Protein AF-A0A8X7MMC5-F1 (afdb_monomer_lite)

pLDDT: mean 76.29, std 19.23, range [29.34, 96.56]

Organism: NCBI:txid13291

Secondary structure (DSSP, 8-state):
----------------------------HHHHHHHHHHHHHHTT-PPP----GGGS--B-SGGGHHHHHHHHHHHHTTGGGGHHHHHHTT-GGGSHHHHHHHT--TT-PPPPHHHHHHHHHHHHHHHHHHHHTTB-HHHHHHHSPPPS-TTS---HHHHHHHHIIIII---HHHHHHHHHHHHT---TT--HHHHHHHHHHHHHHHHHHTTTS--GGGS--

Sequence (221 aa):
MADSSFNPVPSDGSSAGKTPQVQIRGVSAYESALRMFTIAHRTRKQQEIRVSKAHVTLLEGKNNWEVWRMRLATILQPVAGGRLWHLMLNHPSTTVEAYRHILAPEDDKPVDFEEANAIRGFDLADVANAINQTLTDRIAEDVNPPSEDFLIPADGQVIWNKLVDKFASQDIASLQEAEAELSSFKLGNRTAVEVGRDLQGIFSRIFNAGGGAVQEHRKIG

Structure (mmCIF, N/CA/C/O backbone):
data_AF-A0A8X7MMC5-F1
#
_entry.id   AF-A0A8X7MMC5-F1
#
loop_
_atom_site.group_PDB
_atom_site.id
_atom_site.type_symbol
_atom_site.label_atom_id
_atom_site.label_alt_id
_atom_site.label_comp_id
_atom_site.label_asym_id
_atom_site.label_entity_id
_atom_site.label_seq_id
_atom_site.pdbx_PDB_ins_code
_atom_site.Cartn_x
_atom_site.Cartn_y
_atom_site.Cartn_z
_atom_site.occupancy
_atom_site.B_iso_or_equiv
_atom_site.auth_seq_id
_atom_site.auth_comp_id
_atom_site.auth_asym_id
_atom_site.auth_atom_id
_atom_site.pdbx_PDB_model_num
ATOM 1 N N . MET A 1 1 ? 3.114 -94.428 -7.438 1.00 40.34 1 MET A N 1
ATOM 2 C CA . MET A 1 1 ? 3.837 -93.290 -6.841 1.00 40.34 1 MET A CA 1
ATOM 3 C C . MET A 1 1 ? 3.125 -92.036 -7.299 1.00 40.34 1 MET A C 1
ATOM 5 O O . MET A 1 1 ? 3.296 -91.620 -8.435 1.00 40.34 1 MET A O 1
ATOM 9 N N . ALA A 1 2 ? 2.205 -91.570 -6.464 1.00 36.00 2 ALA A N 1
ATOM 10 C CA . ALA A 1 2 ? 1.525 -90.296 -6.602 1.00 36.00 2 ALA A CA 1
ATOM 11 C C . ALA A 1 2 ? 2.213 -89.343 -5.629 1.00 36.00 2 ALA A C 1
ATOM 13 O O . ALA A 1 2 ? 2.522 -89.776 -4.520 1.00 36.00 2 ALA A O 1
ATOM 14 N N . ASP A 1 3 ? 2.419 -88.090 -6.018 1.00 31.33 3 ASP A N 1
ATOM 15 C CA . ASP A 1 3 ? 2.354 -87.033 -5.023 1.00 31.33 3 ASP A CA 1
ATOM 16 C C . ASP A 1 3 ? 1.771 -85.755 -5.614 1.00 31.33 3 ASP A C 1
ATOM 18 O O . ASP A 1 3 ? 2.108 -85.299 -6.707 1.00 31.33 3 ASP A O 1
ATOM 22 N N . SER A 1 4 ? 0.795 -85.278 -4.868 1.00 36.84 4 SER A N 1
ATOM 23 C CA . SER A 1 4 ? -0.106 -84.163 -5.077 1.00 36.84 4 SER A CA 1
ATOM 24 C C . SER A 1 4 ? 0.482 -82.880 -4.501 1.00 36.84 4 SER A C 1
ATOM 26 O O . SER A 1 4 ? 0.895 -82.856 -3.347 1.00 36.84 4 SER A O 1
ATOM 28 N N . SER A 1 5 ? 0.411 -81.784 -5.247 1.00 37.31 5 SER A N 1
ATOM 29 C CA . SER A 1 5 ? 0.632 -80.425 -4.733 1.00 37.31 5 SER A CA 1
ATOM 30 C C . SER A 1 5 ? -0.290 -79.481 -5.513 1.00 37.31 5 SER A C 1
ATOM 32 O O . SER A 1 5 ? 0.005 -79.057 -6.622 1.00 37.31 5 SER A O 1
ATOM 34 N N . PHE A 1 6 ? -1.576 -79.400 -5.163 1.00 34.44 6 PHE A N 1
ATOM 35 C CA . PHE A 1 6 ? -2.149 -78.547 -4.111 1.00 34.44 6 PHE A CA 1
ATOM 36 C C . PHE A 1 6 ? -1.642 -77.097 -4.186 1.00 34.44 6 PHE A C 1
ATOM 38 O O . PHE A 1 6 ? -0.614 -76.752 -3.613 1.00 34.44 6 PHE A O 1
ATOM 45 N N . ASN A 1 7 ? -2.401 -76.246 -4.884 1.00 42.88 7 ASN A N 1
ATOM 46 C CA . ASN A 1 7 ? -2.343 -74.798 -4.688 1.00 42.88 7 ASN A CA 1
ATOM 47 C C . ASN A 1 7 ? -2.934 -74.454 -3.314 1.00 42.88 7 ASN A C 1
ATOM 49 O O . ASN A 1 7 ? -4.016 -74.943 -2.979 1.00 42.88 7 ASN A O 1
ATOM 53 N N . PRO A 1 8 ? -2.300 -73.531 -2.578 1.00 40.56 8 PRO A N 1
ATOM 54 C CA . PRO A 1 8 ? -3.075 -72.413 -2.057 1.00 40.56 8 PRO A CA 1
ATOM 55 C C . PRO A 1 8 ? -2.370 -71.055 -2.200 1.00 40.56 8 PRO A C 1
ATOM 57 O O . PRO A 1 8 ? -1.150 -70.921 -2.139 1.00 40.56 8 PRO A O 1
ATOM 60 N N . VAL A 1 9 ? -3.216 -70.042 -2.365 1.00 40.28 9 VAL A N 1
ATOM 61 C CA . VAL A 1 9 ? -2.946 -68.601 -2.278 1.00 40.28 9 VAL A CA 1
ATOM 62 C C . VAL A 1 9 ? -2.312 -68.232 -0.928 1.00 40.28 9 VAL A C 1
ATOM 64 O O . VAL A 1 9 ? -2.692 -68.792 0.100 1.00 40.28 9 VAL A O 1
ATOM 67 N N . PRO A 1 10 ? -1.446 -67.209 -0.908 1.00 39.53 10 PRO A N 1
ATOM 68 C CA . PRO A 1 10 ? -1.553 -66.172 0.121 1.00 39.53 10 PRO A CA 1
ATOM 69 C C . PRO A 1 10 ? -1.444 -64.777 -0.524 1.00 39.53 10 PRO A C 1
ATOM 71 O O . PRO A 1 10 ? -0.724 -64.591 -1.498 1.00 39.53 10 PRO A O 1
ATOM 74 N N . SER A 1 11 ? -2.066 -63.704 -0.064 1.00 32.78 11 SER A N 1
ATOM 75 C CA . SER A 1 11 ? -3.058 -63.428 0.970 1.00 32.78 11 SER A CA 1
ATOM 76 C C . SER A 1 11 ? -3.377 -61.944 0.771 1.00 32.78 11 SER A C 1
ATOM 78 O O . SER A 1 11 ? -2.448 -61.158 0.563 1.00 32.78 11 SER A O 1
ATOM 80 N N . ASP A 1 12 ? -4.651 -61.560 0.828 1.00 37.78 12 ASP A N 1
ATOM 81 C CA . ASP A 1 12 ? -5.065 -60.158 0.836 1.00 37.78 12 ASP A CA 1
ATOM 82 C C . ASP A 1 12 ? -4.255 -59.341 1.849 1.00 37.78 12 ASP A C 1
ATOM 84 O O . ASP A 1 12 ? -4.108 -59.711 3.014 1.00 37.78 12 ASP A O 1
ATOM 88 N N . GLY A 1 13 ? -3.743 -58.208 1.380 1.00 30.59 13 GLY A N 1
ATOM 89 C CA . GLY A 1 13 ? -2.892 -57.311 2.144 1.00 30.59 13 GLY A CA 1
ATOM 90 C C . GLY A 1 13 ? -3.093 -55.869 1.714 1.00 30.59 13 GLY A C 1
ATOM 91 O O . GLY A 1 13 ? -2.155 -55.235 1.258 1.00 30.59 13 GLY A O 1
ATOM 92 N N . SER A 1 14 ? -4.335 -55.402 1.852 1.00 33.28 14 SER A N 1
ATOM 93 C CA . SER A 1 14 ? -4.744 -54.021 2.122 1.00 33.28 14 SER A CA 1
ATOM 94 C C . SER A 1 14 ? -4.133 -52.908 1.260 1.00 33.28 14 SER A C 1
ATOM 96 O O . SER A 1 14 ? -2.957 -52.560 1.347 1.00 33.28 14 SER A O 1
ATOM 98 N N . SER A 1 15 ? -5.012 -52.250 0.505 1.00 39.75 15 SER A N 1
ATOM 99 C CA . SER A 1 15 ? -4.830 -50.914 -0.053 1.00 39.75 15 SER A CA 1
ATOM 100 C C . SER A 1 15 ? -4.401 -49.915 1.032 1.00 39.75 15 SER A C 1
ATOM 102 O O . SER A 1 15 ? -5.227 -49.217 1.623 1.00 39.75 15 SER A O 1
ATOM 104 N N . ALA A 1 16 ? -3.098 -49.820 1.286 1.00 32.94 16 ALA A N 1
ATOM 105 C CA . ALA A 1 16 ? -2.518 -48.707 2.011 1.00 32.94 16 ALA A CA 1
ATOM 106 C C . ALA A 1 16 ? -2.575 -47.505 1.071 1.00 32.94 16 ALA A C 1
ATOM 108 O O . ALA A 1 16 ? -1.769 -47.357 0.148 1.00 32.94 16 ALA A O 1
ATOM 109 N N . GLY A 1 17 ? -3.623 -46.705 1.269 1.00 32.47 17 GLY A N 1
ATOM 110 C CA . GLY A 1 17 ? -3.835 -45.448 0.586 1.00 32.47 17 GLY A CA 1
ATOM 111 C C . GLY A 1 17 ? -2.530 -44.671 0.512 1.00 32.47 17 GLY A C 1
ATOM 112 O O . GLY A 1 17 ? -1.866 -44.441 1.522 1.00 32.47 17 GLY A O 1
ATOM 113 N N . LYS A 1 18 ? -2.184 -44.250 -0.706 1.00 32.81 18 LYS A N 1
ATOM 114 C CA . LYS A 1 18 ? -1.331 -43.088 -0.907 1.00 32.81 18 LYS A CA 1
ATOM 115 C C . LYS A 1 18 ? -2.048 -41.929 -0.226 1.00 32.81 18 LYS A C 1
ATOM 117 O O . LYS A 1 18 ? -2.860 -41.252 -0.849 1.00 32.81 18 LYS A O 1
ATOM 122 N N . THR A 1 19 ? -1.793 -41.729 1.061 1.00 34.25 19 THR A N 1
ATOM 123 C CA . THR A 1 19 ? -1.979 -40.424 1.670 1.00 34.25 19 THR A CA 1
ATOM 124 C C . THR A 1 19 ? -1.199 -39.476 0.772 1.00 34.25 19 THR A C 1
ATOM 126 O O . THR A 1 19 ? 0.004 -39.690 0.576 1.00 34.25 19 THR A O 1
ATOM 129 N N . PRO A 1 20 ? -1.844 -38.480 0.140 1.00 36.28 20 PRO A N 1
ATOM 130 C CA . PRO A 1 20 ? -1.074 -37.412 -0.453 1.00 36.28 20 PRO A CA 1
ATOM 131 C C . PRO A 1 20 ? -0.240 -36.869 0.700 1.00 36.28 20 PRO A C 1
ATOM 133 O O . PRO A 1 20 ? -0.788 -36.389 1.694 1.00 36.28 20 PRO A O 1
ATOM 136 N N . GLN A 1 21 ? 1.082 -37.027 0.618 1.00 33.31 21 GLN A N 1
ATOM 137 C CA . GLN A 1 21 ? 1.967 -36.191 1.399 1.00 33.31 21 GLN A CA 1
ATOM 138 C C . GLN A 1 21 ? 1.571 -34.775 1.010 1.00 33.31 21 GLN A C 1
ATOM 140 O O . GLN A 1 21 ? 1.911 -34.296 -0.073 1.00 33.31 21 GLN A O 1
ATOM 145 N N . VAL A 1 22 ? 0.775 -34.137 1.865 1.00 39.53 22 VAL A N 1
ATOM 146 C CA . VAL A 1 22 ? 0.578 -32.702 1.837 1.00 39.53 22 VAL A CA 1
ATOM 147 C C . VAL A 1 22 ? 1.940 -32.158 2.216 1.00 39.53 22 VAL A C 1
ATOM 149 O O . VAL A 1 22 ? 2.269 -31.959 3.382 1.00 39.53 22 VAL A O 1
ATOM 152 N N . GLN A 1 23 ? 2.791 -32.031 1.206 1.00 29.34 23 GLN A N 1
ATOM 153 C CA . GLN A 1 23 ? 3.999 -31.255 1.289 1.00 29.34 23 GLN A CA 1
ATOM 154 C C . GLN A 1 23 ? 3.482 -29.835 1.503 1.00 29.34 23 GLN A C 1
ATOM 156 O O . GLN A 1 23 ? 3.066 -29.169 0.554 1.00 29.34 23 GLN A O 1
ATOM 161 N N . ILE A 1 24 ? 3.412 -29.401 2.763 1.00 39.53 24 ILE A N 1
ATOM 162 C CA . ILE A 1 24 ? 3.245 -27.991 3.096 1.00 39.53 24 ILE A CA 1
ATOM 163 C C . ILE A 1 24 ? 4.534 -27.342 2.597 1.00 39.53 24 ILE A C 1
ATOM 165 O O . ILE A 1 24 ? 5.522 -27.224 3.318 1.00 39.53 24 ILE A O 1
ATOM 169 N N . ARG A 1 25 ? 4.571 -27.031 1.298 1.00 35.19 25 ARG A N 1
ATOM 170 C CA . ARG A 1 25 ? 5.602 -26.198 0.704 1.00 35.19 25 ARG A CA 1
ATOM 171 C C . ARG A 1 25 ? 5.386 -24.830 1.321 1.00 35.19 25 ARG A C 1
ATOM 173 O O . ARG A 1 25 ? 4.554 -24.063 0.848 1.00 35.19 25 ARG A O 1
ATOM 180 N N . GLY A 1 26 ? 6.097 -24.569 2.412 1.00 38.69 26 GLY A N 1
ATOM 181 C CA . GLY A 1 26 ? 6.274 -23.238 2.966 1.00 38.69 26 GLY A CA 1
ATOM 182 C C . GLY A 1 26 ? 7.078 -22.406 1.979 1.00 38.69 26 GLY A C 1
ATOM 183 O O . GLY A 1 26 ? 8.249 -22.134 2.208 1.00 38.69 26 GLY A O 1
ATOM 184 N N . VAL A 1 27 ? 6.469 -22.059 0.846 1.00 45.50 27 VAL A N 1
ATOM 185 C CA . VAL A 1 27 ? 6.950 -20.960 0.018 1.00 45.50 27 VAL A CA 1
ATOM 186 C C . VAL A 1 27 ? 6.877 -19.749 0.935 1.00 45.50 27 VAL A C 1
ATOM 188 O O . VAL A 1 27 ? 5.806 -19.461 1.478 1.00 45.50 27 VAL A O 1
ATOM 191 N N . SER A 1 28 ? 8.011 -19.096 1.190 1.00 62.00 28 SER A N 1
ATOM 192 C CA . SER A 1 28 ? 8.031 -17.929 2.071 1.00 62.00 28 SER A CA 1
ATOM 193 C C . SER A 1 28 ? 6.972 -16.920 1.597 1.00 62.00 28 SER A C 1
ATOM 195 O O . SER A 1 28 ? 6.686 -16.823 0.398 1.00 62.00 28 SER A O 1
ATOM 197 N N . ALA A 1 29 ? 6.348 -16.178 2.520 1.00 72.19 29 ALA A N 1
ATOM 198 C CA . ALA A 1 29 ? 5.364 -15.149 2.153 1.00 72.19 29 ALA A CA 1
ATOM 199 C C . ALA A 1 29 ? 5.936 -14.186 1.088 1.00 72.19 29 ALA A C 1
ATOM 201 O O . ALA A 1 29 ? 5.233 -13.768 0.170 1.00 72.19 29 ALA A O 1
ATOM 202 N N . TYR A 1 30 ? 7.249 -13.948 1.158 1.00 77.75 30 TYR A N 1
ATOM 203 C CA . TYR A 1 30 ? 8.051 -13.249 0.162 1.00 77.75 30 TYR A CA 1
ATOM 204 C C . TYR A 1 30 ? 8.038 -13.907 -1.229 1.00 77.75 30 TYR A C 1
ATOM 206 O O . TYR A 1 30 ? 7.641 -13.262 -2.198 1.00 77.75 30 TYR A O 1
ATOM 214 N N . GLU A 1 31 ? 8.432 -15.178 -1.349 1.00 81.12 31 GLU A N 1
ATOM 215 C CA . GLU A 1 31 ? 8.472 -15.890 -2.637 1.00 81.12 31 GLU A CA 1
ATOM 216 C C . GLU A 1 31 ? 7.083 -16.031 -3.270 1.00 81.12 31 GLU A C 1
ATOM 218 O O . GLU A 1 31 ? 6.933 -15.931 -4.490 1.00 81.12 31 GLU A O 1
ATOM 223 N N . SER A 1 32 ? 6.057 -16.232 -2.440 1.00 84.25 32 SER A N 1
ATOM 224 C CA . SER A 1 32 ? 4.667 -16.306 -2.892 1.00 84.25 32 SER A CA 1
ATOM 225 C C . SER A 1 32 ? 4.217 -14.969 -3.483 1.00 84.25 32 SER A C 1
ATOM 227 O O . SER A 1 32 ? 3.679 -14.941 -4.591 1.00 84.25 32 SER A O 1
ATOM 229 N N . ALA A 1 33 ? 4.488 -13.861 -2.785 1.00 86.38 33 ALA A N 1
ATOM 230 C CA . ALA A 1 33 ? 4.170 -12.515 -3.253 1.00 86.38 33 ALA A CA 1
ATOM 231 C C . 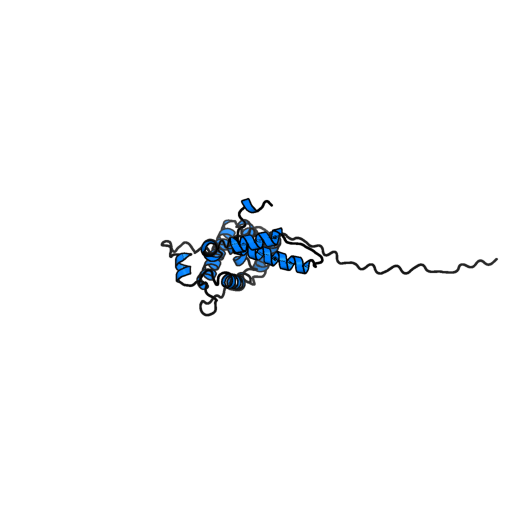ALA A 1 33 ? 4.917 -12.166 -4.550 1.00 86.38 33 ALA A C 1
ATOM 233 O O . ALA A 1 33 ? 4.287 -11.779 -5.533 1.00 86.38 33 ALA A O 1
ATOM 234 N N . LEU A 1 34 ? 6.234 -12.398 -4.603 1.00 89.31 34 LEU A N 1
ATOM 235 C CA . LEU A 1 34 ? 7.038 -12.182 -5.811 1.00 89.31 34 LEU A CA 1
ATOM 236 C C . LEU A 1 34 ? 6.489 -12.941 -7.021 1.00 89.31 34 LEU A C 1
ATOM 238 O O . LEU A 1 34 ? 6.356 -12.374 -8.109 1.00 89.31 34 LEU A O 1
ATOM 242 N N . ARG A 1 35 ? 6.146 -14.221 -6.840 1.00 88.50 35 ARG A N 1
ATOM 243 C CA . ARG A 1 35 ? 5.593 -15.044 -7.917 1.00 88.50 35 ARG A CA 1
ATOM 244 C C . ARG A 1 35 ? 4.261 -14.487 -8.414 1.00 88.50 35 ARG A C 1
ATOM 246 O O . ARG A 1 35 ? 4.063 -14.410 -9.624 1.00 88.50 35 ARG A O 1
ATOM 253 N N . MET A 1 36 ? 3.368 -14.080 -7.509 1.00 89.31 36 MET A N 1
ATOM 254 C CA . MET A 1 36 ? 2.088 -13.467 -7.882 1.00 89.31 36 MET A CA 1
ATOM 255 C C . MET A 1 36 ? 2.291 -12.187 -8.697 1.00 89.31 36 MET A C 1
ATOM 257 O O . MET A 1 36 ? 1.667 -12.032 -9.746 1.00 89.31 36 MET A O 1
ATOM 261 N N . PHE A 1 37 ? 3.201 -11.310 -8.269 1.00 91.25 37 PHE A N 1
ATOM 262 C CA . PHE A 1 37 ? 3.473 -10.045 -8.958 1.00 91.25 37 PHE A CA 1
ATOM 263 C C . PHE A 1 37 ? 4.073 -10.275 -10.346 1.00 91.25 37 PHE A C 1
ATOM 265 O O . PHE A 1 37 ? 3.654 -9.645 -11.315 1.00 91.25 37 PHE A O 1
ATOM 272 N N . THR A 1 38 ? 4.996 -11.231 -10.457 1.00 90.75 38 THR A N 1
ATOM 273 C CA . THR A 1 38 ? 5.631 -11.606 -11.728 1.00 90.75 38 THR A CA 1
ATOM 274 C C . THR A 1 38 ? 4.602 -12.164 -12.716 1.00 90.75 38 THR A C 1
ATOM 276 O O . THR A 1 38 ? 4.550 -11.747 -13.872 1.00 90.75 38 THR A O 1
ATOM 279 N N . ILE A 1 39 ? 3.720 -13.067 -12.267 1.00 89.06 39 ILE A N 1
ATOM 280 C CA . ILE A 1 39 ? 2.638 -13.612 -13.105 1.00 89.06 39 ILE A CA 1
ATOM 281 C C . ILE A 1 39 ? 1.676 -12.499 -13.541 1.00 89.06 39 ILE A C 1
ATOM 283 O O . ILE A 1 39 ? 1.296 -12.432 -14.712 1.00 89.06 39 ILE A O 1
ATOM 287 N N . ALA A 1 40 ? 1.285 -11.611 -12.624 1.00 88.19 40 ALA A N 1
ATOM 288 C CA . ALA A 1 40 ? 0.389 -10.499 -12.935 1.00 88.19 40 ALA A CA 1
ATOM 289 C C . ALA A 1 40 ? 0.997 -9.540 -13.970 1.00 88.19 40 ALA A C 1
ATOM 291 O O . ALA A 1 40 ? 0.301 -9.112 -14.891 1.00 88.19 40 ALA A O 1
ATOM 292 N N . HIS A 1 41 ? 2.298 -9.258 -13.869 1.00 88.06 41 HIS A N 1
ATOM 293 C CA . HIS A 1 41 ? 3.012 -8.442 -14.846 1.00 88.06 41 HIS A CA 1
ATOM 294 C C . HIS A 1 41 ? 3.060 -9.116 -16.228 1.00 88.06 41 HIS A C 1
ATOM 296 O O . HIS A 1 41 ? 2.627 -8.526 -17.218 1.00 88.06 41 HIS A O 1
ATOM 302 N N . ARG A 1 42 ? 3.479 -10.388 -16.292 1.00 86.62 42 ARG A N 1
ATOM 303 C CA . ARG A 1 42 ? 3.585 -11.154 -17.550 1.00 86.62 42 ARG A CA 1
ATOM 304 C C . ARG A 1 42 ? 2.254 -11.313 -18.270 1.00 86.62 42 ARG A C 1
ATOM 306 O O . ARG A 1 42 ? 2.181 -11.207 -19.488 1.00 86.62 42 ARG A O 1
ATOM 313 N N . THR A 1 43 ? 1.184 -11.547 -17.518 1.00 83.94 43 THR A N 1
ATOM 314 C CA . THR A 1 43 ? -0.152 -11.732 -18.098 1.00 83.94 43 THR A CA 1
ATOM 315 C C . THR A 1 43 ? -0.785 -10.429 -18.586 1.00 83.94 43 THR A C 1
ATOM 317 O O . THR A 1 43 ? -1.829 -10.496 -19.233 1.00 83.94 43 THR A O 1
ATOM 320 N N . ARG A 1 44 ? -0.193 -9.258 -18.281 1.00 71.62 44 ARG A N 1
ATOM 321 C CA . ARG A 1 44 ? -0.708 -7.908 -18.596 1.00 71.62 44 ARG A CA 1
ATOM 322 C C . ARG A 1 44 ? -2.177 -7.688 -18.204 1.00 71.62 44 ARG A C 1
ATOM 324 O O . ARG A 1 44 ? -2.813 -6.741 -18.656 1.00 71.62 44 ARG A O 1
ATOM 331 N N . LYS A 1 45 ? -2.731 -8.544 -17.340 1.00 63.59 45 LYS A N 1
ATOM 332 C CA . LYS A 1 45 ? -4.078 -8.420 -16.779 1.00 63.59 45 LYS A CA 1
ATOM 333 C C . LYS A 1 45 ? -4.004 -7.495 -15.574 1.00 63.59 45 LYS A C 1
ATOM 335 O O . LYS A 1 45 ? -4.139 -7.929 -14.434 1.00 63.59 45 LYS A O 1
ATOM 340 N N . GLN A 1 46 ? -3.725 -6.223 -15.824 1.00 64.62 46 GLN A N 1
ATOM 341 C CA . GLN A 1 46 ? -3.773 -5.207 -14.785 1.00 64.62 46 GLN A CA 1
ATOM 342 C C . GLN A 1 46 ? -5.193 -4.654 -14.731 1.00 64.62 46 GLN A C 1
ATOM 344 O O . GLN A 1 46 ? -5.694 -4.102 -15.707 1.00 64.62 46 GLN A O 1
ATOM 349 N N . GLN A 1 47 ? -5.871 -4.862 -13.602 1.00 73.19 47 GLN A N 1
ATOM 350 C CA . GLN A 1 47 ? -7.085 -4.108 -13.321 1.00 73.19 47 GLN A CA 1
ATOM 351 C C . GLN A 1 47 ? -6.690 -2.654 -13.076 1.00 73.19 47 GLN A C 1
ATOM 353 O O . GLN A 1 47 ? -5.757 -2.390 -12.321 1.00 73.19 47 GLN A O 1
ATOM 358 N N . GLU A 1 48 ? -7.381 -1.725 -13.726 1.00 76.69 48 GLU A N 1
ATOM 359 C CA . GLU A 1 48 ? -7.207 -0.299 -13.464 1.00 76.69 48 GLU A CA 1
ATOM 360 C C . GLU A 1 48 ? -7.747 0.042 -12.074 1.00 76.69 48 GLU A C 1
ATOM 362 O O . GLU A 1 48 ? -8.805 -0.452 -11.667 1.00 76.69 48 GLU A O 1
ATOM 367 N N . ILE A 1 49 ? -7.057 0.936 -11.365 1.00 79.38 49 ILE A N 1
ATOM 368 C CA . ILE A 1 49 ? -7.581 1.520 -10.133 1.00 79.38 49 ILE A CA 1
ATOM 369 C C . ILE A 1 49 ? -8.782 2.391 -10.507 1.00 79.38 49 ILE A C 1
ATOM 371 O O . ILE A 1 49 ? -8.637 3.469 -11.078 1.00 79.38 49 ILE A O 1
ATOM 375 N N . ARG A 1 50 ? -9.986 1.925 -10.178 1.00 75.50 50 ARG A N 1
ATOM 376 C CA . ARG A 1 50 ? -11.225 2.692 -10.343 1.00 75.50 50 ARG A CA 1
ATOM 377 C C . ARG A 1 50 ? -11.767 3.043 -8.975 1.00 75.50 50 ARG A C 1
ATOM 379 O O . ARG A 1 50 ? -12.512 2.271 -8.377 1.00 75.50 50 ARG A O 1
ATOM 386 N N . VAL A 1 51 ? -11.376 4.210 -8.484 1.00 75.94 51 VAL A N 1
ATOM 387 C CA . VAL A 1 51 ? -11.927 4.779 -7.256 1.00 75.94 51 VAL A CA 1
ATOM 388 C C . VAL A 1 51 ? -12.789 5.977 -7.641 1.00 75.94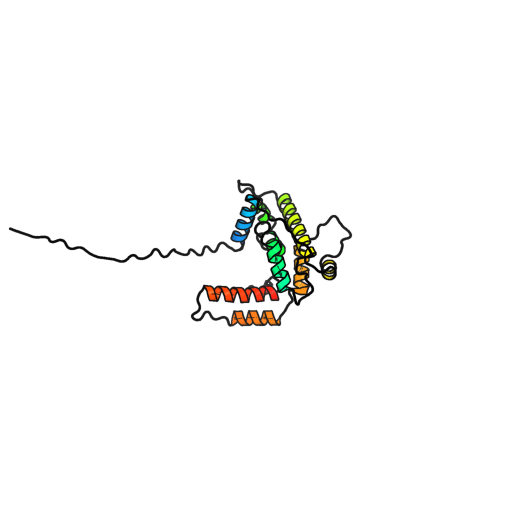 51 VAL A C 1
ATOM 390 O O . VAL A 1 51 ? -12.484 6.729 -8.560 1.00 75.94 51 VAL A O 1
ATOM 393 N N . SER A 1 52 ? -13.942 6.098 -6.993 1.00 69.75 52 SER A N 1
ATOM 394 C CA . SER A 1 52 ? -14.809 7.266 -7.104 1.00 69.75 52 SER A CA 1
ATOM 395 C C . SER A 1 52 ? -15.253 7.634 -5.701 1.00 69.75 52 SER A C 1
ATOM 397 O O . SER A 1 52 ? -15.876 6.812 -5.022 1.00 69.75 52 SER A O 1
ATOM 399 N N . LYS A 1 53 ? -14.964 8.874 -5.281 1.00 69.19 53 LYS A N 1
ATOM 400 C CA . LYS A 1 53 ? -15.379 9.415 -3.973 1.00 69.19 53 LYS A CA 1
ATOM 401 C C . LYS A 1 53 ? -16.885 9.232 -3.718 1.00 69.19 53 LYS A C 1
ATOM 403 O O . LYS A 1 53 ? -17.285 9.070 -2.574 1.00 69.19 53 LYS A O 1
ATOM 408 N N . ALA A 1 54 ? -17.716 9.195 -4.767 1.00 67.56 54 ALA A N 1
ATOM 409 C CA . ALA A 1 54 ? -19.171 9.051 -4.659 1.00 67.56 54 ALA A CA 1
ATOM 410 C C . ALA A 1 54 ? -19.649 7.655 -4.207 1.00 67.56 54 ALA A C 1
ATOM 412 O O . ALA A 1 54 ? -20.784 7.512 -3.756 1.00 67.56 54 ALA A O 1
ATOM 413 N N . HIS A 1 55 ? -18.815 6.620 -4.343 1.00 71.88 55 HIS A N 1
ATOM 414 C CA . HIS A 1 55 ? -19.199 5.229 -4.073 1.00 71.88 55 HIS A CA 1
ATOM 415 C C . HIS A 1 55 ? -18.270 4.521 -3.083 1.00 71.88 55 HIS A C 1
ATOM 417 O O . HIS A 1 55 ? -18.381 3.309 -2.896 1.00 71.88 55 HIS A O 1
ATOM 423 N N . VAL A 1 56 ? -17.355 5.257 -2.450 1.00 80.75 56 VAL A N 1
ATOM 424 C CA . VAL A 1 56 ? -16.360 4.695 -1.537 1.00 80.75 56 VAL A CA 1
ATOM 425 C C . VAL A 1 56 ? -16.643 5.119 -0.100 1.00 80.75 56 VAL A C 1
ATOM 427 O O . VAL A 1 56 ? -17.094 6.231 0.165 1.00 80.75 56 VAL A O 1
ATOM 430 N N . THR A 1 57 ? -16.377 4.223 0.849 1.00 82.88 57 THR A N 1
ATOM 431 C CA . THR A 1 57 ? -16.377 4.579 2.269 1.00 82.88 57 THR A CA 1
ATOM 432 C C . THR A 1 57 ? -15.210 5.527 2.521 1.00 82.88 57 THR A C 1
ATOM 434 O O . THR A 1 57 ? -14.061 5.122 2.358 1.00 82.88 57 THR A O 1
ATOM 437 N N . LEU A 1 58 ? -15.497 6.772 2.899 1.00 91.25 58 LEU A N 1
ATOM 438 C CA . LEU A 1 58 ? -14.463 7.743 3.244 1.00 91.25 58 LEU A CA 1
ATOM 439 C C . LEU A 1 58 ? -13.931 7.482 4.654 1.00 91.25 58 LEU A C 1
ATOM 441 O O . LEU A 1 58 ? -14.691 7.122 5.554 1.00 91.25 58 LEU A O 1
ATOM 445 N N . LEU A 1 59 ? -12.633 7.689 4.867 1.00 89.75 59 LEU A N 1
ATOM 446 C CA . LEU A 1 59 ? -12.075 7.735 6.214 1.00 89.75 59 LEU A CA 1
ATOM 447 C C . LEU A 1 59 ? -12.547 9.017 6.907 1.00 89.75 59 LEU A C 1
ATOM 449 O O . LEU A 1 59 ? -12.294 10.122 6.421 1.00 89.75 59 LEU A O 1
ATOM 453 N N . GLU A 1 60 ? -13.223 8.867 8.043 1.00 85.50 60 GLU A N 1
ATOM 454 C CA . GLU A 1 60 ? -13.758 9.981 8.838 1.00 85.50 60 GLU A CA 1
ATOM 455 C C . GLU A 1 60 ? -12.988 10.137 10.155 1.00 85.50 60 GLU A C 1
ATOM 457 O O . GLU A 1 60 ? -12.840 11.249 10.676 1.00 85.50 60 GLU A O 1
ATOM 462 N N . GLY A 1 61 ? -12.433 9.033 10.662 1.00 84.56 61 GLY A N 1
ATOM 463 C CA . GLY A 1 61 ? -11.583 9.010 11.841 1.00 84.56 61 GLY A CA 1
ATOM 464 C C . GLY A 1 61 ? -11.261 7.593 12.313 1.00 84.56 61 GLY A C 1
ATOM 465 O O . GLY A 1 61 ? -11.388 6.614 11.584 1.00 84.56 61 GLY A O 1
ATOM 466 N N . LYS A 1 62 ? -10.844 7.477 13.578 1.00 82.94 62 LYS A N 1
AT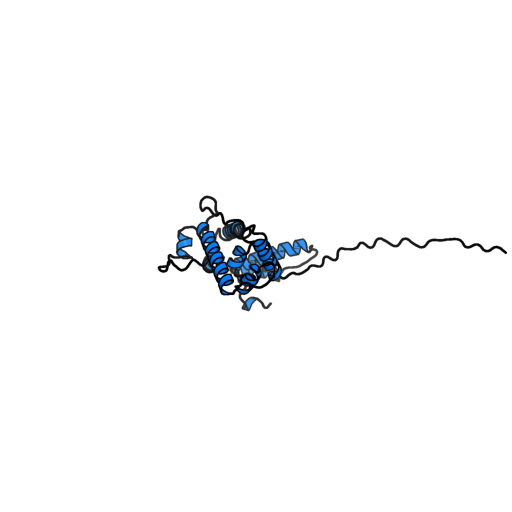OM 467 C CA . LYS A 1 62 ? -10.470 6.196 14.202 1.00 82.94 62 LYS A CA 1
ATOM 468 C C . LYS A 1 62 ? -11.618 5.176 14.206 1.00 82.94 62 LYS A C 1
ATOM 470 O O . LYS A 1 62 ? -11.388 3.988 14.015 1.00 82.94 62 LYS A O 1
ATOM 475 N N . ASN A 1 63 ? -12.852 5.635 14.404 1.00 80.38 63 ASN A N 1
ATOM 476 C CA . ASN A 1 63 ? -14.052 4.798 14.516 1.00 80.38 63 ASN A CA 1
ATOM 477 C C . ASN A 1 63 ? -14.337 3.947 13.269 1.00 80.38 63 ASN A C 1
ATOM 479 O O . ASN A 1 63 ? -14.939 2.885 13.397 1.00 80.38 63 ASN A O 1
ATOM 483 N N . ASN A 1 64 ? -13.926 4.398 12.081 1.00 85.00 64 ASN A N 1
ATOM 484 C CA . ASN A 1 64 ? -14.134 3.666 10.836 1.00 85.00 64 ASN A CA 1
ATOM 485 C C . ASN A 1 64 ? -12.831 3.207 10.163 1.00 85.00 64 ASN A C 1
ATOM 487 O O . ASN A 1 64 ? -12.884 2.714 9.037 1.00 85.00 64 ASN A O 1
ATOM 491 N N . TRP A 1 65 ? -11.689 3.293 10.860 1.00 85.88 65 TRP A N 1
ATOM 492 C CA . TRP A 1 65 ? -10.365 2.916 10.352 1.00 85.88 65 TRP A CA 1
ATOM 493 C C . TRP A 1 65 ? -10.308 1.492 9.794 1.00 85.88 65 TRP A C 1
ATOM 495 O O . TRP A 1 65 ? -9.881 1.290 8.659 1.00 85.88 65 TRP A O 1
ATOM 505 N N . GLU A 1 66 ? -10.747 0.495 10.567 1.00 81.56 66 GLU A N 1
ATOM 506 C CA . GLU A 1 66 ? -10.647 -0.909 10.150 1.00 81.56 66 GLU A CA 1
ATOM 507 C C . GLU A 1 66 ? -11.509 -1.196 8.921 1.00 81.56 66 GLU A C 1
ATOM 509 O O . GLU A 1 66 ? -11.058 -1.827 7.963 1.00 81.56 66 GLU A O 1
ATOM 514 N N . VAL A 1 67 ? -12.740 -0.677 8.921 1.00 83.69 67 VAL A N 1
ATOM 515 C CA . VAL A 1 67 ? -13.665 -0.808 7.793 1.00 83.69 67 VAL A CA 1
ATOM 516 C C . VAL A 1 67 ? -13.086 -0.124 6.560 1.00 83.69 67 VAL A C 1
ATOM 518 O O . VAL A 1 67 ? -13.051 -0.728 5.490 1.00 83.69 67 VAL A O 1
ATOM 521 N N . TRP A 1 68 ? -12.582 1.101 6.708 1.00 90.94 68 TRP A N 1
ATOM 522 C CA . TRP A 1 68 ? -11.939 1.846 5.633 1.00 90.94 68 TRP A CA 1
ATOM 523 C C . TRP A 1 68 ? -10.727 1.098 5.068 1.00 90.94 68 TRP A C 1
ATOM 525 O O . TRP A 1 68 ? -10.640 0.896 3.859 1.00 90.94 68 TRP A O 1
ATOM 535 N N . ARG A 1 69 ? -9.839 0.587 5.926 1.00 88.81 69 ARG A N 1
ATOM 536 C CA . ARG A 1 69 ? -8.659 -0.181 5.515 1.00 88.81 69 ARG A CA 1
ATOM 537 C C . ARG A 1 69 ? -9.038 -1.455 4.763 1.00 88.81 69 ARG A C 1
ATOM 539 O O . ARG A 1 69 ? -8.407 -1.774 3.758 1.00 88.81 69 ARG A O 1
ATOM 546 N N . MET A 1 70 ? -10.057 -2.184 5.223 1.00 84.00 70 MET A N 1
ATOM 547 C CA . MET A 1 70 ? -10.565 -3.355 4.501 1.00 84.00 70 MET A CA 1
ATOM 548 C C . MET A 1 70 ? -11.079 -2.968 3.112 1.00 84.00 70 MET A C 1
ATOM 550 O O . MET A 1 70 ? -10.789 -3.659 2.139 1.00 84.00 70 MET A O 1
ATOM 554 N N . ARG A 1 71 ? -11.795 -1.843 2.987 1.00 87.81 71 ARG A N 1
ATOM 555 C CA . ARG A 1 71 ? -12.242 -1.333 1.681 1.00 87.81 71 ARG A CA 1
ATOM 556 C C . ARG A 1 71 ? -11.066 -0.920 0.800 1.00 87.81 71 ARG A C 1
ATOM 558 O O . ARG A 1 71 ? -11.042 -1.283 -0.374 1.00 87.81 71 ARG A O 1
ATOM 565 N N . LEU A 1 72 ? -10.054 -0.265 1.358 1.00 90.56 72 LEU A N 1
ATOM 566 C CA . LEU A 1 72 ? -8.832 0.072 0.631 1.00 90.56 72 LEU A CA 1
ATOM 567 C C . LEU A 1 72 ? -8.107 -1.186 0.124 1.00 90.56 72 LEU A C 1
ATOM 569 O O . LEU A 1 72 ? -7.659 -1.221 -1.021 1.00 90.56 72 LEU A O 1
ATOM 573 N N . ALA A 1 73 ? -8.072 -2.258 0.922 1.00 88.38 73 ALA A N 1
ATOM 574 C CA . ALA A 1 73 ? -7.530 -3.544 0.492 1.00 88.38 73 ALA A CA 1
ATOM 575 C C . ALA A 1 73 ? -8.289 -4.101 -0.720 1.00 88.38 73 ALA A C 1
ATOM 577 O O . ALA A 1 73 ? -7.661 -4.526 -1.685 1.00 88.38 73 ALA A O 1
ATOM 578 N N . THR A 1 74 ? -9.626 -4.030 -0.727 1.00 87.12 74 THR A N 1
ATOM 579 C CA . THR A 1 74 ? -10.429 -4.492 -1.876 1.00 87.12 74 THR A CA 1
ATOM 580 C C . THR A 1 74 ? -10.187 -3.697 -3.160 1.00 87.12 74 THR A C 1
ATOM 582 O O . THR A 1 74 ? -10.416 -4.225 -4.244 1.00 87.12 74 THR A O 1
ATOM 585 N N . ILE A 1 75 ? -9.697 -2.460 -3.047 1.00 88.88 75 ILE A N 1
ATOM 586 C CA . ILE A 1 75 ? -9.343 -1.604 -4.184 1.00 88.88 75 ILE A CA 1
ATOM 587 C C . ILE A 1 75 ? -7.947 -1.955 -4.711 1.00 88.88 75 ILE A C 1
ATOM 589 O O . ILE A 1 75 ? -7.762 -2.096 -5.916 1.00 88.88 75 ILE A O 1
ATOM 593 N N . LEU A 1 76 ? -6.961 -2.100 -3.821 1.00 89.75 76 LEU A N 1
ATOM 594 C CA . LEU A 1 76 ? -5.549 -2.227 -4.204 1.00 89.75 76 LEU A CA 1
ATOM 595 C C . LEU A 1 76 ? -5.080 -3.673 -4.420 1.00 89.75 76 LEU A C 1
ATOM 597 O O . LEU A 1 76 ? -4.170 -3.903 -5.213 1.00 89.75 76 LEU A O 1
ATOM 601 N N . GLN A 1 77 ? -5.664 -4.660 -3.733 1.00 87.75 77 GLN A N 1
ATOM 602 C CA . GLN A 1 77 ? -5.250 -6.067 -3.852 1.00 87.75 77 GLN A CA 1
ATOM 603 C C . GLN A 1 77 ? -5.449 -6.672 -5.251 1.00 87.75 77 GLN A C 1
ATOM 605 O O . GLN A 1 77 ? -4.601 -7.461 -5.666 1.00 87.75 77 GLN A O 1
ATOM 610 N N . PRO A 1 78 ? -6.513 -6.349 -6.008 1.00 86.69 78 PRO A N 1
ATOM 611 C CA . PRO A 1 78 ? -6.678 -6.900 -7.354 1.00 86.69 78 PRO A CA 1
ATOM 612 C C . PRO A 1 78 ? -5.684 -6.336 -8.383 1.00 86.69 78 PRO A C 1
ATOM 614 O O . PRO A 1 78 ? -5.449 -6.947 -9.427 1.00 86.69 78 PRO A O 1
ATOM 617 N N . VAL A 1 79 ? -5.093 -5.172 -8.105 1.00 86.75 79 VAL A N 1
ATOM 618 C CA . VAL A 1 79 ? -4.249 -4.434 -9.050 1.00 86.75 79 VAL A CA 1
ATOM 619 C C . VAL A 1 79 ? -2.824 -4.976 -9.027 1.00 86.75 79 VAL A C 1
ATOM 621 O O . VAL A 1 79 ? -2.235 -5.174 -7.964 1.00 86.75 79 VAL A O 1
ATOM 624 N N . ALA A 1 80 ? -2.267 -5.243 -10.213 1.00 86.25 80 ALA A N 1
ATOM 625 C CA . ALA A 1 80 ? -0.911 -5.774 -10.388 1.00 86.25 80 ALA A CA 1
ATOM 626 C C . ALA A 1 80 ? -0.602 -7.008 -9.503 1.00 86.25 80 ALA A C 1
ATOM 628 O O . ALA A 1 80 ? 0.496 -7.147 -8.966 1.00 86.25 80 ALA A O 1
ATOM 629 N N . GLY A 1 81 ? -1.585 -7.898 -9.308 1.00 85.19 81 GLY A N 1
ATOM 630 C 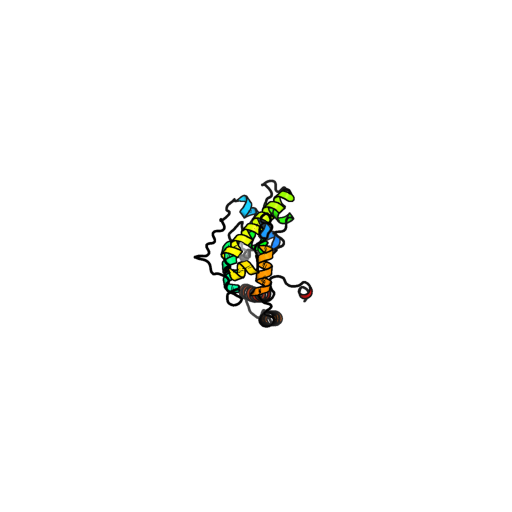CA . GLY A 1 81 ? -1.433 -9.087 -8.456 1.00 85.19 81 GLY A CA 1
ATOM 631 C C . GLY A 1 81 ? -1.283 -8.773 -6.964 1.00 85.19 81 GLY A C 1
ATOM 632 O O . GLY A 1 81 ? -0.732 -9.582 -6.223 1.00 85.19 81 GLY A O 1
ATOM 633 N N . GLY A 1 82 ? -1.722 -7.589 -6.532 1.00 88.12 82 GLY A N 1
ATOM 634 C CA . GLY A 1 82 ? -1.622 -7.101 -5.160 1.00 88.12 82 GLY A CA 1
ATOM 635 C C . GLY A 1 82 ? -0.337 -6.342 -4.860 1.00 88.12 82 GLY A C 1
ATOM 636 O O . GLY A 1 82 ? -0.105 -6.004 -3.698 1.00 88.12 82 GLY A O 1
ATOM 637 N N . ARG A 1 83 ? 0.494 -6.056 -5.872 1.00 91.94 83 ARG A N 1
ATOM 638 C CA . ARG A 1 83 ? 1.771 -5.350 -5.700 1.00 91.94 83 ARG A CA 1
ATOM 639 C C . ARG A 1 83 ? 1.592 -3.991 -5.026 1.00 91.94 83 ARG A C 1
ATOM 641 O O . ARG A 1 83 ? 2.331 -3.697 -4.095 1.00 91.94 83 ARG A O 1
ATOM 648 N N . LEU A 1 84 ? 0.574 -3.219 -5.415 1.00 93.62 84 LEU A N 1
ATOM 649 C CA . LEU A 1 84 ? 0.296 -1.897 -4.835 1.00 93.62 84 LEU A CA 1
ATOM 650 C C . LEU A 1 84 ? -0.063 -1.968 -3.348 1.00 93.62 84 LEU A C 1
ATOM 652 O O . LEU A 1 84 ? 0.454 -1.197 -2.543 1.00 93.62 84 LEU A O 1
ATOM 656 N N . TRP A 1 85 ? -0.899 -2.938 -2.964 1.00 92.56 85 TRP A N 1
ATOM 657 C CA . TRP A 1 85 ? -1.235 -3.175 -1.559 1.00 92.56 85 TRP A CA 1
ATOM 658 C C . TRP A 1 85 ? 0.009 -3.513 -0.730 1.00 92.56 85 TRP A C 1
ATOM 660 O O . TRP A 1 85 ? 0.207 -2.966 0.349 1.00 92.56 85 TRP A O 1
ATOM 670 N N . HIS A 1 86 ? 0.879 -4.385 -1.240 1.00 91.31 86 HIS A N 1
ATOM 671 C CA . HIS A 1 86 ? 2.103 -4.771 -0.537 1.00 91.31 86 HIS A CA 1
ATOM 672 C C . HIS A 1 86 ? 3.145 -3.647 -0.501 1.00 91.31 86 HIS A C 1
ATOM 674 O O . HIS A 1 86 ? 3.847 -3.516 0.500 1.00 91.31 86 HIS A O 1
ATOM 680 N N . LEU A 1 87 ? 3.209 -2.821 -1.549 1.00 93.50 87 LEU A N 1
ATOM 681 C CA . LEU A 1 87 ? 4.077 -1.648 -1.623 1.00 93.50 87 LEU A CA 1
ATOM 682 C C . LEU A 1 87 ? 3.693 -0.625 -0.559 1.00 93.50 87 LEU A C 1
ATOM 684 O O . LEU A 1 87 ? 4.549 -0.180 0.199 1.00 93.50 87 LEU A O 1
ATOM 688 N N . MET A 1 88 ? 2.396 -0.330 -0.448 1.00 93.25 88 MET A N 1
ATOM 689 C CA . MET A 1 88 ? 1.850 0.534 0.597 1.00 93.25 88 MET A CA 1
ATOM 690 C C . MET A 1 88 ? 2.234 0.041 2.002 1.00 93.25 88 MET A C 1
ATOM 692 O O . MET A 1 88 ? 2.585 0.837 2.866 1.00 93.25 88 MET A O 1
ATOM 696 N N . LEU A 1 89 ? 2.211 -1.279 2.218 1.00 88.19 89 LEU A N 1
ATOM 697 C CA . LEU A 1 89 ? 2.574 -1.918 3.487 1.00 88.19 89 LEU A CA 1
ATOM 698 C C . LEU A 1 89 ? 4.088 -2.113 3.690 1.00 88.19 89 LEU A C 1
ATOM 700 O O . LEU A 1 89 ? 4.480 -2.759 4.662 1.00 88.19 89 LEU A O 1
ATOM 704 N N . ASN A 1 90 ? 4.936 -1.591 2.800 1.00 87.44 90 ASN A N 1
ATOM 705 C CA . ASN A 1 90 ? 6.391 -1.748 2.851 1.00 87.44 90 ASN A CA 1
ATOM 706 C C . ASN A 1 90 ? 6.859 -3.217 2.909 1.00 87.44 90 ASN A C 1
ATOM 708 O O . ASN A 1 90 ? 7.778 -3.574 3.650 1.00 87.44 90 ASN A O 1
ATOM 712 N N . HIS A 1 91 ? 6.201 -4.105 2.163 1.00 87.56 91 HIS A N 1
ATOM 713 C CA . HIS A 1 91 ? 6.551 -5.522 2.158 1.00 87.56 91 HIS A CA 1
ATOM 714 C C . HIS A 1 91 ? 7.929 -5.749 1.495 1.00 87.56 91 HIS A C 1
ATOM 716 O O . HIS A 1 91 ? 8.245 -5.114 0.487 1.00 87.56 91 HIS A O 1
ATOM 722 N N . PRO A 1 92 ? 8.764 -6.696 1.967 1.00 86.06 92 PRO A N 1
ATOM 723 C CA . PRO A 1 92 ? 10.085 -6.944 1.376 1.00 86.06 92 PRO A CA 1
ATOM 724 C C . PRO A 1 92 ? 10.041 -7.330 -0.110 1.00 86.06 92 PRO A C 1
ATOM 726 O O . PRO A 1 92 ? 10.998 -7.090 -0.835 1.00 86.06 92 PRO A O 1
ATOM 729 N N . SER A 1 93 ? 8.927 -7.878 -0.605 1.00 88.88 93 SER A N 1
ATOM 730 C CA . SER A 1 93 ? 8.752 -8.194 -2.034 1.00 88.88 93 SER A CA 1
ATOM 731 C C . SER A 1 93 ? 8.420 -6.980 -2.913 1.00 88.88 93 SER A C 1
ATOM 733 O O . SER A 1 93 ? 8.009 -7.157 -4.058 1.00 88.88 93 SER A O 1
ATOM 735 N N . THR A 1 94 ? 8.558 -5.760 -2.388 1.00 91.75 94 THR A N 1
ATOM 736 C CA . THR A 1 94 ? 8.355 -4.499 -3.120 1.00 91.75 94 THR A CA 1
ATOM 737 C C . THR A 1 94 ? 9.549 -3.540 -3.012 1.00 91.75 94 THR A C 1
ATOM 739 O O . THR A 1 94 ? 9.402 -2.335 -3.227 1.00 91.75 94 THR A O 1
ATOM 742 N N . THR A 1 95 ? 10.737 -4.061 -2.681 1.00 93.12 95 THR A N 1
ATOM 743 C CA . THR A 1 95 ? 12.014 -3.336 -2.823 1.00 93.12 95 THR A CA 1
ATOM 744 C C . THR A 1 95 ? 12.331 -3.065 -4.294 1.00 93.12 95 THR A C 1
ATOM 746 O O . THR A 1 95 ? 11.752 -3.691 -5.182 1.00 93.12 95 THR A O 1
ATOM 749 N N . VAL A 1 96 ? 13.271 -2.160 -4.579 1.00 94.69 96 VAL A N 1
ATOM 750 C CA . VAL A 1 96 ? 13.689 -1.895 -5.967 1.00 94.69 96 VAL A CA 1
ATOM 751 C C . VAL A 1 96 ? 14.240 -3.172 -6.608 1.00 94.69 96 VAL A C 1
ATOM 753 O O . VAL A 1 96 ? 13.862 -3.513 -7.723 1.00 94.69 96 VAL A O 1
ATOM 756 N N . GLU A 1 97 ? 15.023 -3.960 -5.874 1.00 93.25 97 GLU A N 1
ATOM 757 C CA . GLU A 1 97 ? 15.526 -5.268 -6.301 1.00 93.25 97 GLU A CA 1
ATOM 758 C C . GLU A 1 97 ? 14.388 -6.234 -6.641 1.00 93.25 97 GLU A C 1
ATOM 760 O O . GLU A 1 97 ? 14.432 -6.898 -7.675 1.00 93.25 97 GLU A O 1
ATOM 765 N N . ALA A 1 98 ? 13.334 -6.282 -5.822 1.00 93.06 98 ALA A N 1
ATOM 766 C CA . ALA A 1 98 ? 12.157 -7.087 -6.122 1.00 93.06 98 ALA A CA 1
ATOM 767 C C . ALA A 1 98 ? 11.487 -6.634 -7.429 1.00 93.06 98 ALA A C 1
ATOM 769 O O . ALA A 1 98 ? 11.156 -7.476 -8.262 1.00 93.06 98 ALA A O 1
ATOM 770 N N . TYR A 1 99 ? 11.349 -5.323 -7.657 1.00 95.56 99 TYR A N 1
ATOM 771 C CA . TYR A 1 99 ? 10.829 -4.781 -8.920 1.00 95.56 99 TYR A CA 1
ATOM 772 C C . TYR A 1 99 ? 11.686 -5.189 -10.115 1.00 95.56 99 TYR A C 1
ATOM 774 O O . TYR A 1 99 ? 11.127 -5.570 -11.142 1.00 95.56 99 TYR A O 1
ATOM 782 N N . ARG A 1 100 ? 13.016 -5.210 -9.970 1.00 95.19 100 ARG A N 1
ATOM 783 C CA . ARG A 1 100 ? 13.912 -5.660 -11.044 1.00 95.19 100 ARG A CA 1
ATOM 784 C C . ARG A 1 100 ? 13.594 -7.082 -11.505 1.00 95.19 100 ARG A C 1
ATOM 786 O O . ARG A 1 100 ? 13.641 -7.357 -12.699 1.00 95.19 100 ARG A O 1
ATOM 793 N N . HIS A 1 101 ? 13.235 -7.963 -10.572 1.00 93.00 101 HIS A N 1
ATOM 794 C CA . HIS A 1 101 ? 12.830 -9.339 -10.871 1.00 93.00 101 HIS A CA 1
ATOM 795 C C . HIS A 1 101 ? 11.382 -9.457 -11.360 1.00 93.00 101 HIS A C 1
ATOM 797 O O . HIS A 1 101 ? 11.106 -10.242 -12.260 1.00 93.00 101 HIS A O 1
ATOM 803 N N . ILE A 1 102 ? 10.451 -8.681 -10.798 1.00 92.62 102 ILE A N 1
ATOM 804 C CA . ILE A 1 102 ? 9.031 -8.705 -11.192 1.00 92.62 102 ILE A CA 1
ATOM 805 C C . ILE A 1 102 ? 8.851 -8.258 -12.646 1.00 92.62 102 ILE A C 1
ATOM 807 O O . ILE A 1 102 ? 8.009 -8.801 -13.362 1.00 92.62 102 ILE A O 1
ATOM 811 N N . LEU A 1 103 ? 9.620 -7.247 -13.047 1.00 92.44 103 LEU A N 1
ATOM 812 C CA . LEU A 1 103 ? 9.579 -6.627 -14.368 1.00 92.44 103 LEU A CA 1
ATOM 813 C C . LEU A 1 103 ? 10.507 -7.319 -15.374 1.00 92.44 103 LEU A C 1
ATOM 815 O O . LEU A 1 103 ? 10.550 -6.920 -16.534 1.00 92.44 103 LEU A O 1
ATOM 819 N N . ALA A 1 104 ? 11.250 -8.341 -14.935 1.00 90.31 104 ALA A N 1
ATOM 820 C CA . ALA A 1 104 ? 12.157 -9.082 -15.793 1.00 90.31 104 ALA A CA 1
ATOM 821 C C . ALA A 1 104 ? 11.405 -9.655 -17.014 1.00 90.31 104 ALA A C 1
ATOM 823 O O . ALA A 1 104 ? 10.295 -10.193 -16.856 1.00 90.31 104 ALA A O 1
ATOM 824 N N . PRO A 1 105 ? 11.999 -9.589 -18.221 1.00 81.00 105 PRO A N 1
ATOM 825 C CA . PRO A 1 105 ? 11.439 -10.228 -19.403 1.00 81.00 105 PRO A CA 1
ATOM 826 C C . PRO A 1 105 ? 11.404 -11.757 -19.243 1.00 81.00 105 PRO A C 1
ATOM 828 O O . PRO A 1 105 ? 11.835 -12.323 -18.238 1.00 81.00 105 PRO A O 1
ATOM 831 N N . GLU A 1 106 ? 10.890 -12.465 -20.250 1.00 75.56 106 GLU A N 1
ATOM 832 C CA . GLU A 1 106 ? 10.803 -13.936 -20.231 1.00 75.56 106 GLU A CA 1
ATOM 833 C C . GLU A 1 106 ? 12.165 -14.651 -20.116 1.00 75.56 106 GLU A C 1
ATOM 835 O O . GLU A 1 106 ? 12.194 -15.840 -19.812 1.00 75.56 106 GLU A O 1
ATOM 840 N N . ASP A 1 107 ? 13.283 -13.943 -20.314 1.00 76.44 107 ASP A N 1
ATOM 841 C CA . ASP A 1 107 ? 14.643 -14.455 -20.110 1.00 76.44 107 ASP A CA 1
ATOM 842 C C . ASP A 1 107 ? 15.131 -14.365 -18.648 1.00 76.44 107 ASP A C 1
ATOM 844 O O . ASP A 1 107 ? 16.288 -14.686 -18.372 1.00 76.44 107 ASP A O 1
ATOM 848 N N . ASP A 1 108 ? 14.256 -13.940 -17.723 1.00 77.56 108 ASP A N 1
ATOM 849 C CA . ASP A 1 108 ? 14.488 -13.782 -16.279 1.00 77.56 108 ASP A CA 1
ATOM 850 C C . ASP A 1 108 ? 15.669 -12.855 -15.923 1.00 77.56 108 ASP A C 1
ATOM 852 O O . ASP A 1 108 ? 16.135 -12.829 -14.776 1.00 77.56 108 ASP A O 1
ATOM 856 N N . LYS A 1 109 ? 16.149 -12.040 -16.874 1.00 88.00 109 LYS A N 1
ATOM 857 C CA . LYS A 1 109 ? 17.172 -11.034 -16.584 1.00 88.00 109 LYS A CA 1
ATOM 858 C C . LYS A 1 109 ? 16.547 -9.857 -15.838 1.00 88.00 109 LYS A C 1
ATOM 860 O O . LYS A 1 109 ? 15.592 -9.267 -16.341 1.00 88.00 109 LYS A O 1
ATOM 865 N N . PRO A 1 110 ? 17.082 -9.473 -14.664 1.00 90.94 110 PRO A N 1
ATOM 866 C CA . PRO A 1 110 ? 16.555 -8.329 -13.937 1.00 90.94 110 PRO A CA 1
ATOM 867 C C . PRO A 1 110 ? 16.658 -7.057 -14.782 1.00 90.94 110 PRO A C 1
ATOM 869 O O . PRO A 1 110 ? 17.706 -6.814 -15.385 1.00 90.94 110 PRO A O 1
ATOM 872 N N . VAL A 1 111 ? 15.604 -6.239 -14.785 1.00 93.75 111 VAL A N 1
ATOM 873 C CA . VAL A 1 111 ? 15.646 -4.924 -15.446 1.00 93.75 111 VAL A CA 1
ATOM 874 C C . VAL A 1 111 ? 16.638 -3.989 -14.750 1.00 93.75 111 VAL A C 1
ATOM 876 O O . VAL A 1 111 ? 17.167 -4.292 -13.667 1.00 93.75 111 VAL A O 1
ATOM 879 N N . ASP A 1 112 ? 16.921 -2.854 -15.382 1.00 96.19 112 ASP A N 1
ATOM 880 C CA . ASP A 1 112 ? 17.813 -1.855 -14.809 1.00 96.19 112 ASP A CA 1
ATOM 881 C C . ASP A 1 112 ? 17.268 -1.290 -13.484 1.00 96.19 112 ASP A C 1
ATOM 883 O O . ASP A 1 112 ? 16.060 -1.283 -13.223 1.00 96.19 112 ASP A O 1
ATOM 887 N N . PHE A 1 113 ? 18.177 -0.853 -12.611 1.00 96.06 113 PHE A N 1
ATOM 888 C CA . PHE A 1 113 ? 17.802 -0.283 -11.321 1.00 96.06 113 PHE A CA 1
ATOM 889 C C . PHE A 1 113 ? 16.977 0.998 -11.479 1.00 96.06 113 PHE A C 1
ATOM 891 O O . PHE A 1 113 ? 15.988 1.165 -10.766 1.00 96.06 113 PHE A O 1
ATOM 898 N N . GLU A 1 114 ? 17.348 1.886 -12.404 1.00 96.56 114 GLU A N 1
ATOM 899 C CA . GLU A 1 114 ? 16.647 3.153 -12.620 1.00 96.56 114 GLU A CA 1
ATOM 900 C C . GLU A 1 114 ? 15.233 2.911 -13.153 1.00 96.56 114 GLU A C 1
ATOM 902 O O . GLU A 1 114 ? 14.281 3.526 -12.673 1.00 96.56 114 GLU A O 1
ATOM 907 N N . GLU A 1 115 ? 15.073 1.949 -14.065 1.00 94.75 115 GLU A N 1
ATOM 908 C CA . GLU A 1 115 ? 13.768 1.532 -14.586 1.00 94.75 115 GLU A CA 1
ATOM 909 C C . GLU A 1 115 ? 12.870 0.960 -13.477 1.00 94.75 115 GLU A C 1
ATOM 911 O O . GLU A 1 115 ? 11.722 1.382 -13.312 1.00 94.75 115 GLU A O 1
ATOM 916 N N . ALA A 1 116 ? 13.399 0.039 -12.665 1.00 95.50 116 ALA A N 1
ATOM 917 C CA . ALA A 1 116 ? 12.664 -0.532 -11.540 1.00 95.50 116 ALA A CA 1
ATOM 918 C C . ALA A 1 116 ? 12.277 0.530 -10.502 1.00 95.50 116 ALA A C 1
ATOM 920 O O . ALA A 1 116 ? 11.159 0.508 -9.982 1.00 95.50 116 ALA A O 1
ATOM 921 N N . ASN A 1 117 ? 13.179 1.471 -10.213 1.00 95.69 117 ASN A N 1
ATOM 922 C CA . ASN A 1 117 ? 12.924 2.561 -9.282 1.00 95.69 117 ASN A CA 1
ATOM 923 C C . ASN A 1 117 ? 11.862 3.532 -9.819 1.00 95.69 117 ASN A C 1
ATOM 925 O O . ASN A 1 117 ? 10.976 3.936 -9.068 1.00 95.69 117 ASN A O 1
ATOM 929 N N . ALA A 1 118 ? 11.899 3.855 -11.114 1.00 94.75 118 ALA A N 1
ATOM 930 C CA . ALA A 1 118 ? 10.897 4.699 -11.759 1.00 94.75 118 ALA A CA 1
ATOM 931 C C . ALA A 1 118 ? 9.503 4.056 -11.710 1.00 94.75 118 ALA A C 1
ATOM 933 O O . ALA A 1 118 ? 8.544 4.698 -11.287 1.00 94.75 118 ALA A O 1
ATOM 934 N N . ILE A 1 119 ? 9.390 2.767 -12.055 1.00 94.12 119 ILE A N 1
ATOM 935 C CA . ILE A 1 119 ? 8.112 2.039 -12.001 1.00 94.12 119 ILE A CA 1
ATOM 936 C C . ILE A 1 119 ? 7.600 1.925 -10.564 1.00 94.12 119 ILE A C 1
ATOM 938 O O . ILE A 1 119 ? 6.415 2.139 -10.320 1.00 94.12 119 ILE A O 1
ATOM 942 N N . ARG A 1 120 ? 8.481 1.659 -9.593 1.00 95.31 120 ARG A N 1
ATOM 943 C CA . ARG A 1 120 ? 8.112 1.694 -8.173 1.00 95.31 120 ARG A CA 1
ATOM 944 C C . ARG A 1 120 ? 7.604 3.081 -7.756 1.00 95.31 120 ARG A C 1
ATOM 946 O O . ARG A 1 120 ? 6.654 3.161 -6.984 1.00 95.31 120 ARG A O 1
ATOM 953 N N . GLY A 1 121 ? 8.210 4.155 -8.262 1.00 94.06 121 GLY A N 1
ATOM 954 C CA . GLY A 1 121 ? 7.766 5.532 -8.037 1.00 94.06 121 GLY A CA 1
ATOM 955 C C . GLY A 1 121 ? 6.370 5.811 -8.599 1.00 94.06 121 GLY A C 1
ATOM 956 O O . GLY A 1 121 ? 5.541 6.392 -7.901 1.00 94.06 121 GLY A O 1
ATOM 957 N N . PHE A 1 122 ? 6.071 5.339 -9.813 1.00 93.44 122 PHE A N 1
ATOM 958 C CA . PHE A 1 122 ? 4.723 5.436 -10.386 1.00 93.44 122 PHE A CA 1
ATOM 959 C C . PHE A 1 122 ? 3.694 4.652 -9.566 1.00 93.44 122 PHE A C 1
ATOM 961 O O . PHE A 1 122 ? 2.648 5.196 -9.225 1.00 93.44 122 PHE A O 1
ATOM 968 N N . ASP A 1 123 ? 4.020 3.424 -9.160 1.00 94.56 123 ASP A N 1
ATOM 969 C CA . ASP A 1 123 ? 3.150 2.617 -8.303 1.00 94.56 123 ASP A CA 1
ATOM 970 C C . ASP A 1 123 ? 2.889 3.301 -6.939 1.00 94.56 123 ASP A C 1
ATOM 972 O O . ASP A 1 123 ? 1.773 3.246 -6.421 1.00 94.56 123 ASP A O 1
ATOM 976 N N . LEU A 1 124 ? 3.884 3.981 -6.348 1.00 95.38 124 LEU A N 1
ATOM 977 C CA . LEU A 1 124 ? 3.698 4.772 -5.120 1.00 95.38 124 LEU A CA 1
ATOM 978 C C . LEU A 1 124 ? 2.757 5.964 -5.332 1.00 95.38 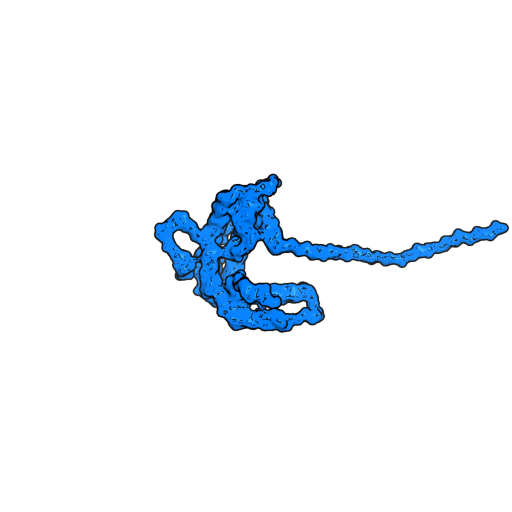124 LEU A C 1
ATOM 980 O O . LEU A 1 124 ? 1.936 6.246 -4.455 1.00 95.38 124 LEU A O 1
ATOM 984 N N . ALA A 1 125 ? 2.846 6.632 -6.482 1.00 93.44 125 ALA A N 1
ATOM 985 C CA . ALA A 1 125 ? 1.944 7.719 -6.850 1.00 93.44 125 ALA A CA 1
ATOM 986 C C . ALA A 1 125 ? 0.505 7.217 -7.067 1.00 93.44 125 ALA A C 1
ATOM 988 O O . ALA A 1 125 ? -0.452 7.848 -6.613 1.00 93.44 125 ALA A O 1
ATOM 989 N N . ASP A 1 126 ? 0.340 6.045 -7.682 1.00 92.75 126 ASP A N 1
ATOM 990 C CA . ASP A 1 126 ? -0.959 5.391 -7.856 1.00 92.75 126 ASP A CA 1
ATOM 991 C C . ASP A 1 126 ? -1.591 5.009 -6.513 1.00 92.75 126 ASP A C 1
ATOM 993 O O . ASP A 1 126 ? -2.782 5.251 -6.287 1.00 92.75 126 ASP A O 1
ATOM 997 N N . VAL A 1 127 ? -0.792 4.474 -5.583 1.00 94.44 127 VAL A N 1
ATOM 998 C CA . VAL A 1 127 ? -1.230 4.223 -4.202 1.00 94.44 127 VAL A CA 1
ATOM 999 C C . VAL A 1 127 ? -1.658 5.530 -3.532 1.00 94.44 127 VAL A C 1
ATOM 1001 O O . VAL A 1 127 ? -2.728 5.569 -2.923 1.00 94.44 127 VAL A O 1
ATOM 1004 N N . ALA A 1 128 ? -0.876 6.607 -3.659 1.00 93.81 128 ALA A N 1
ATOM 1005 C CA . ALA A 1 128 ? -1.224 7.908 -3.086 1.00 93.81 128 ALA A CA 1
ATOM 1006 C C . ALA A 1 128 ? -2.563 8.428 -3.619 1.00 93.81 128 ALA A C 1
ATOM 1008 O O . ALA A 1 128 ? -3.420 8.861 -2.846 1.00 93.81 128 ALA A O 1
ATOM 1009 N N . ASN A 1 129 ? -2.765 8.352 -4.935 1.00 91.56 129 ASN A N 1
ATOM 1010 C CA . ASN A 1 129 ? -4.006 8.757 -5.581 1.00 91.56 129 ASN A CA 1
ATOM 1011 C C . ASN A 1 129 ? -5.196 7.926 -5.074 1.00 91.56 129 ASN A C 1
ATOM 1013 O O . ASN A 1 129 ? -6.216 8.489 -4.672 1.00 91.56 129 ASN A O 1
ATOM 1017 N N . ALA A 1 130 ? -5.051 6.599 -5.016 1.00 91.81 130 ALA A N 1
ATOM 1018 C CA . ALA A 1 130 ? -6.088 5.710 -4.501 1.00 91.81 130 ALA A CA 1
ATOM 1019 C C . ALA A 1 130 ? -6.455 6.044 -3.049 1.00 91.81 130 ALA A C 1
ATOM 1021 O O . ALA A 1 130 ? -7.637 6.172 -2.736 1.00 91.81 130 ALA A O 1
ATOM 1022 N N . ILE A 1 131 ? -5.459 6.245 -2.178 1.00 93.94 131 ILE A N 1
ATOM 1023 C CA . ILE A 1 131 ? -5.690 6.627 -0.783 1.00 93.94 131 ILE A CA 1
ATOM 1024 C C . ILE A 1 131 ? -6.441 7.957 -0.724 1.00 93.94 131 ILE A C 1
ATOM 1026 O O . ILE A 1 131 ? -7.522 7.993 -0.142 1.00 93.94 131 ILE A O 1
ATOM 1030 N N . ASN A 1 132 ? -5.941 9.016 -1.369 1.00 92.25 132 ASN A N 1
ATOM 1031 C CA . ASN A 1 132 ? -6.539 10.357 -1.329 1.00 92.25 132 ASN A CA 1
ATOM 1032 C C . ASN A 1 132 ? -8.007 10.379 -1.791 1.00 92.25 132 ASN A C 1
ATOM 1034 O O . ASN A 1 132 ? -8.822 11.125 -1.245 1.00 92.25 132 ASN A O 1
ATOM 1038 N N . GLN A 1 133 ? -8.385 9.527 -2.746 1.00 91.31 133 GLN A N 1
ATOM 1039 C CA . GLN A 1 133 ? -9.777 9.391 -3.192 1.00 91.31 133 GLN A CA 1
ATOM 1040 C C . GLN A 1 133 ? -10.696 8.683 -2.186 1.00 91.31 133 GLN A C 1
ATOM 1042 O O . GLN A 1 133 ? -11.913 8.695 -2.351 1.00 91.31 133 GLN A O 1
ATOM 1047 N N . THR A 1 134 ? -10.138 8.086 -1.137 1.00 92.81 134 THR A N 1
ATOM 1048 C CA . THR A 1 134 ? -10.882 7.458 -0.038 1.00 92.81 134 THR A CA 1
ATOM 1049 C C . THR A 1 134 ? -10.796 8.242 1.273 1.00 92.81 134 THR A C 1
ATOM 1051 O O . THR A 1 134 ? -11.272 7.767 2.302 1.00 92.81 134 THR A O 1
ATOM 1054 N N . LEU A 1 135 ? -10.205 9.438 1.263 1.00 92.88 135 LEU A N 1
ATOM 1055 C CA . LEU A 1 135 ? -10.123 10.319 2.426 1.00 92.88 135 LEU A CA 1
ATOM 1056 C C . LEU A 1 135 ? -11.167 11.438 2.344 1.00 92.88 135 LEU A C 1
ATOM 1058 O O . LEU A 1 135 ? -11.517 11.914 1.261 1.00 92.88 135 LEU A O 1
ATOM 1062 N N . THR A 1 136 ? -11.632 11.892 3.509 1.00 91.88 136 THR A N 1
ATOM 1063 C CA . THR A 1 136 ? -12.265 13.214 3.624 1.00 91.88 136 THR A CA 1
ATOM 1064 C C . THR A 1 136 ? -11.239 14.309 3.336 1.00 91.88 136 THR A C 1
ATOM 1066 O O . THR A 1 136 ? -10.054 14.129 3.619 1.00 91.88 136 THR A O 1
ATOM 1069 N N . ASP A 1 137 ? -11.683 15.459 2.822 1.00 90.50 137 ASP A N 1
ATOM 1070 C CA . ASP A 1 137 ? -10.774 16.545 2.417 1.00 90.50 137 ASP A CA 1
ATOM 1071 C C . ASP A 1 137 ? -9.895 17.018 3.586 1.00 90.50 137 ASP A C 1
ATOM 1073 O O . ASP A 1 137 ? -8.681 17.127 3.447 1.00 90.50 137 ASP A O 1
ATOM 1077 N N . ARG A 1 138 ? -10.479 17.125 4.789 1.00 90.94 138 ARG A N 1
ATOM 1078 C CA . ARG A 1 138 ? -9.747 17.438 6.025 1.00 90.94 138 ARG A CA 1
ATOM 1079 C C . ARG A 1 138 ? -8.608 16.456 6.317 1.00 90.94 138 ARG A C 1
ATOM 1081 O O . ARG A 1 138 ? -7.554 16.866 6.787 1.00 90.94 138 ARG A O 1
ATOM 1088 N N . ILE A 1 139 ? -8.831 15.152 6.134 1.00 92.25 139 ILE A N 1
ATOM 1089 C CA . ILE A 1 139 ? -7.786 14.153 6.398 1.00 92.25 139 ILE A CA 1
ATOM 1090 C C . ILE A 1 139 ? -6.749 14.177 5.278 1.00 92.25 139 ILE A C 1
ATOM 1092 O O . ILE A 1 139 ? -5.565 14.079 5.578 1.00 92.25 139 ILE A O 1
ATOM 1096 N N . ALA A 1 140 ? -7.173 14.340 4.023 1.00 91.31 140 ALA A N 1
ATOM 1097 C CA . ALA A 1 140 ? -6.271 14.431 2.879 1.00 91.31 140 ALA A CA 1
ATOM 1098 C C . ALA A 1 140 ? -5.285 15.604 3.018 1.00 91.31 140 ALA A C 1
ATOM 1100 O O . ALA A 1 140 ? -4.086 15.393 2.871 1.00 91.31 140 ALA A O 1
ATOM 1101 N N . GLU A 1 141 ? -5.765 16.798 3.380 1.00 90.44 141 GLU A N 1
ATOM 1102 C CA . GLU A 1 141 ? -4.919 17.980 3.622 1.00 90.44 141 GLU A CA 1
ATOM 1103 C C . GLU A 1 141 ? -3.922 17.772 4.771 1.00 90.44 141 GLU A C 1
ATOM 1105 O O . GLU A 1 141 ? -2.801 18.272 4.727 1.00 90.44 141 GLU A O 1
ATOM 1110 N N . ASP A 1 142 ? -4.308 17.008 5.792 1.00 89.56 142 ASP A N 1
ATOM 1111 C CA . ASP A 1 142 ? -3.473 16.736 6.961 1.00 89.56 142 ASP A CA 1
ATOM 1112 C C . ASP A 1 142 ? -2.336 15.742 6.663 1.00 89.56 142 ASP A C 1
ATOM 1114 O O . ASP A 1 142 ? -1.192 15.956 7.070 1.00 89.56 142 ASP A O 1
ATOM 1118 N N . VAL A 1 143 ? -2.616 14.662 5.926 1.00 90.00 143 VAL A N 1
ATOM 1119 C CA . VAL A 1 143 ? -1.600 13.635 5.627 1.00 90.00 143 VAL A CA 1
ATOM 1120 C C . VAL A 1 143 ? -0.811 13.918 4.351 1.00 90.00 143 VAL A C 1
ATOM 1122 O O . VAL A 1 143 ? 0.335 13.477 4.226 1.00 90.00 143 VAL A O 1
ATOM 1125 N N . ASN A 1 144 ? -1.383 14.684 3.429 1.00 90.56 144 ASN A N 1
ATOM 1126 C CA . ASN A 1 144 ? -0.792 15.039 2.147 1.00 90.56 144 ASN A CA 1
ATOM 1127 C C . ASN A 1 144 ? -1.014 16.534 1.844 1.00 90.56 144 ASN A C 1
ATOM 1129 O O . ASN A 1 144 ? -1.770 16.867 0.927 1.00 90.56 144 ASN A O 1
ATOM 1133 N N . PRO A 1 145 ? -0.395 17.439 2.627 1.00 84.69 145 PRO A N 1
ATOM 1134 C CA . PRO A 1 145 ? -0.541 18.871 2.413 1.00 84.69 145 PRO A CA 1
ATOM 1135 C C . PRO A 1 145 ? 0.001 19.268 1.031 1.00 84.69 145 PRO A C 1
ATOM 1137 O O . PRO A 1 145 ? 0.960 18.650 0.560 1.00 84.69 145 PRO A O 1
ATOM 1140 N N . PRO A 1 146 ? -0.568 20.303 0.387 1.00 79.31 146 PRO A N 1
ATOM 1141 C CA . PRO A 1 146 ? -0.059 20.807 -0.884 1.00 79.31 146 PRO A CA 1
ATOM 1142 C C . PRO A 1 146 ? 1.434 21.148 -0.783 1.00 79.31 146 PRO A C 1
ATOM 1144 O O . PRO A 1 146 ? 1.836 21.909 0.100 1.00 79.31 146 PRO A O 1
ATOM 1147 N N . SER A 1 147 ? 2.257 20.588 -1.671 1.00 77.31 147 SER A N 1
ATOM 1148 C CA . SER A 1 147 ? 3.664 20.965 -1.801 1.00 77.31 147 SER A CA 1
ATOM 1149 C C . SER A 1 147 ? 3.805 22.188 -2.709 1.00 77.31 147 SER A C 1
ATOM 1151 O O . SER A 1 147 ? 3.068 22.345 -3.680 1.00 77.31 147 SER A O 1
ATOM 1153 N N . GLU A 1 148 ? 4.784 23.047 -2.416 1.00 75.12 148 GLU A N 1
ATOM 1154 C CA . GLU A 1 148 ? 5.177 24.136 -3.328 1.00 75.12 148 GLU A CA 1
ATOM 1155 C C . GLU A 1 148 ? 5.921 23.602 -4.565 1.00 75.12 148 GLU A C 1
ATOM 1157 O O . GLU A 1 148 ? 5.948 24.245 -5.614 1.00 75.12 148 GLU A O 1
ATOM 1162 N N . ASP A 1 149 ? 6.488 22.398 -4.453 1.00 73.69 149 ASP A N 1
ATOM 1163 C CA . ASP A 1 149 ? 7.129 21.678 -5.545 1.00 73.69 149 ASP A CA 1
ATOM 1164 C C . ASP A 1 149 ? 6.148 20.668 -6.162 1.00 73.69 149 ASP A C 1
ATOM 1166 O O . ASP A 1 149 ? 5.970 19.552 -5.666 1.00 73.69 149 ASP A O 1
ATOM 1170 N N . PHE A 1 150 ? 5.472 21.090 -7.235 1.00 64.44 150 PHE A N 1
ATOM 1171 C CA . PHE A 1 150 ? 4.489 20.287 -7.977 1.00 64.44 150 PHE A CA 1
ATOM 1172 C C . PHE A 1 150 ? 5.120 19.164 -8.819 1.00 64.44 150 PHE A C 1
ATOM 1174 O O . PHE A 1 150 ? 4.392 18.399 -9.452 1.00 64.44 150 PHE A O 1
ATOM 1181 N N . LEU A 1 151 ? 6.455 19.072 -8.872 1.00 70.81 151 LEU A N 1
ATOM 1182 C CA . LEU A 1 151 ? 7.162 18.058 -9.658 1.00 70.81 151 LEU A CA 1
ATOM 1183 C C . LEU A 1 151 ? 7.350 16.743 -8.898 1.00 70.81 151 LEU A C 1
ATOM 1185 O O . LEU A 1 151 ? 7.639 15.720 -9.519 1.00 70.81 151 LEU A O 1
ATOM 1189 N N . ILE A 1 152 ? 7.183 16.754 -7.573 1.00 75.94 152 ILE A N 1
ATOM 1190 C CA . ILE A 1 152 ? 7.352 15.568 -6.736 1.00 75.94 152 ILE A CA 1
ATOM 1191 C C . ILE A 1 152 ? 5.980 14.907 -6.544 1.00 75.94 152 ILE A C 1
ATOM 1193 O O . ILE A 1 152 ? 5.119 15.478 -5.869 1.00 75.94 152 ILE A O 1
ATOM 1197 N N . PRO A 1 153 ? 5.737 13.715 -7.123 1.00 82.12 153 PRO A N 1
ATOM 1198 C CA . PRO A 1 153 ? 4.482 13.011 -6.913 1.00 82.12 153 PRO A CA 1
ATOM 1199 C C . PRO A 1 153 ? 4.337 12.598 -5.446 1.00 82.12 153 PRO A C 1
ATOM 1201 O O . PRO A 1 153 ? 5.317 12.302 -4.760 1.00 82.12 153 PRO A O 1
ATOM 1204 N N . ALA A 1 154 ? 3.094 12.552 -4.972 1.00 87.38 154 ALA A N 1
ATOM 1205 C CA . ALA A 1 154 ? 2.802 12.103 -3.620 1.00 87.38 154 ALA A CA 1
ATOM 1206 C C . ALA A 1 154 ? 3.218 10.634 -3.425 1.00 87.38 154 ALA A C 1
ATOM 1208 O O . ALA A 1 154 ? 2.953 9.784 -4.274 1.00 87.38 154 ALA A O 1
ATOM 1209 N N . ASP A 1 155 ? 3.829 10.333 -2.281 1.00 92.06 155 ASP A N 1
ATOM 1210 C CA . ASP A 1 155 ? 4.254 8.980 -1.925 1.00 92.06 155 ASP A CA 1
ATOM 1211 C C . ASP A 1 155 ? 3.164 8.284 -1.094 1.00 92.06 155 ASP A C 1
ATOM 1213 O O . ASP A 1 155 ? 2.879 8.653 0.052 1.00 92.06 155 ASP A O 1
ATOM 1217 N N . GLY A 1 156 ? 2.545 7.253 -1.673 1.00 93.88 156 GLY A N 1
ATOM 1218 C CA . GLY A 1 156 ? 1.451 6.522 -1.041 1.00 93.88 156 GLY A CA 1
ATOM 1219 C C . GLY A 1 156 ? 1.848 5.781 0.236 1.00 93.88 156 GLY A C 1
ATOM 1220 O O . GLY A 1 156 ? 1.017 5.619 1.129 1.00 93.88 156 GLY A O 1
ATOM 1221 N N . GLN A 1 157 ? 3.113 5.377 0.367 1.00 93.44 157 GLN A N 1
ATOM 1222 C CA . GLN A 1 157 ? 3.641 4.735 1.569 1.00 93.44 157 GLN A CA 1
ATOM 1223 C C . GLN A 1 157 ? 3.816 5.760 2.699 1.00 93.44 157 GLN A C 1
ATOM 1225 O O . GLN A 1 157 ? 3.489 5.473 3.851 1.00 93.44 157 GLN A O 1
ATOM 1230 N N . VAL A 1 158 ? 4.256 6.983 2.383 1.00 93.00 158 VAL A N 1
ATOM 1231 C CA . VAL A 1 158 ? 4.330 8.085 3.360 1.00 93.00 158 VAL A CA 1
ATOM 1232 C C . VAL A 1 158 ? 2.940 8.454 3.878 1.00 93.00 158 VAL A C 1
ATOM 1234 O O . VAL A 1 158 ? 2.750 8.585 5.089 1.00 93.00 158 VAL A O 1
ATOM 1237 N N . ILE A 1 159 ? 1.959 8.584 2.982 1.00 94.25 159 ILE A N 1
ATOM 1238 C CA . ILE A 1 159 ? 0.567 8.869 3.357 1.00 94.25 159 ILE A CA 1
ATOM 1239 C C . ILE A 1 159 ? 0.014 7.751 4.246 1.00 94.25 159 ILE A C 1
ATOM 1241 O O . ILE A 1 159 ? -0.563 8.025 5.300 1.00 94.25 159 ILE A O 1
ATOM 1245 N N . TRP A 1 160 ? 0.217 6.493 3.846 1.00 93.81 160 TRP A N 1
ATOM 1246 C CA . TRP A 1 160 ? -0.201 5.328 4.619 1.00 93.81 160 TRP A CA 1
ATOM 1247 C C . TRP A 1 160 ? 0.362 5.344 6.044 1.00 93.81 160 TRP A C 1
ATOM 1249 O O . TRP A 1 160 ? -0.402 5.191 6.994 1.00 93.81 160 TRP A O 1
ATOM 1259 N N . ASN A 1 161 ? 1.662 5.595 6.209 1.00 89.62 161 ASN A N 1
ATOM 1260 C CA . ASN A 1 161 ? 2.297 5.630 7.527 1.00 89.62 161 ASN A CA 1
ATOM 1261 C C . ASN A 1 161 ? 1.688 6.712 8.430 1.00 89.62 161 ASN A C 1
ATOM 1263 O O . ASN A 1 161 ? 1.323 6.420 9.565 1.00 89.62 161 ASN A O 1
ATOM 1267 N N . LYS A 1 162 ? 1.467 7.928 7.910 1.00 91.31 162 LYS A N 1
ATOM 1268 C CA . LYS A 1 162 ? 0.803 9.002 8.673 1.00 91.31 162 LYS A CA 1
ATOM 1269 C C . LYS A 1 162 ? -0.610 8.615 9.111 1.00 91.31 162 LYS A C 1
ATOM 1271 O O . LYS A 1 162 ? -1.024 8.914 10.229 1.00 91.31 162 LYS A O 1
ATOM 1276 N N . LEU A 1 163 ? -1.364 7.951 8.234 1.00 91.06 163 LEU A N 1
ATOM 1277 C CA . LEU A 1 163 ? -2.712 7.473 8.539 1.00 91.06 163 LEU A CA 1
ATOM 1278 C C . LEU A 1 163 ? -2.704 6.372 9.603 1.00 91.06 163 LEU A C 1
ATOM 1280 O O . LEU A 1 163 ? -3.547 6.381 10.498 1.00 91.06 163 LEU A O 1
ATOM 1284 N N . VAL A 1 164 ? -1.748 5.448 9.524 1.00 86.56 164 VAL A N 1
ATOM 1285 C CA . VAL A 1 164 ? -1.539 4.404 10.528 1.00 86.56 164 VAL A CA 1
ATOM 1286 C C . VAL A 1 164 ? -1.218 5.028 11.884 1.00 86.56 164 VAL A C 1
ATOM 1288 O O . VAL A 1 164 ? -1.920 4.744 12.854 1.00 86.56 164 VAL A O 1
ATOM 1291 N N . ASP A 1 165 ? -0.247 5.939 11.942 1.00 84.06 165 ASP A N 1
ATOM 1292 C CA . ASP A 1 165 ? 0.136 6.635 13.175 1.00 84.06 165 ASP A CA 1
ATOM 1293 C C . ASP A 1 165 ? -1.056 7.368 13.807 1.00 84.06 165 ASP A C 1
ATOM 1295 O O . ASP A 1 165 ? -1.236 7.364 15.026 1.00 84.06 165 ASP A O 1
ATOM 1299 N N . LYS A 1 166 ? -1.911 7.964 12.969 1.00 85.38 166 LYS A N 1
ATOM 1300 C CA . LYS A 1 166 ? -3.054 8.769 13.405 1.00 85.38 166 LYS A CA 1
ATOM 1301 C C . LYS A 1 166 ? -4.284 7.950 13.802 1.00 85.38 166 LYS A C 1
ATOM 1303 O O . LYS A 1 166 ? -4.989 8.329 14.738 1.00 85.38 166 LYS A O 1
ATOM 1308 N N . PHE A 1 167 ? -4.584 6.868 13.083 1.00 83.75 167 PHE A N 1
ATOM 1309 C CA . PHE A 1 167 ? -5.881 6.185 13.167 1.00 83.75 167 PHE A CA 1
ATOM 1310 C C . PHE A 1 167 ? -5.800 4.694 13.453 1.00 83.75 167 PHE A C 1
ATOM 1312 O O . PHE A 1 167 ? -6.698 4.190 14.131 1.00 83.75 167 PHE A O 1
ATOM 1319 N N . ALA A 1 168 ? -4.737 3.996 13.030 1.00 72.88 168 ALA A N 1
ATOM 1320 C CA . ALA A 1 168 ? -4.554 2.596 13.427 1.00 72.88 168 ALA A CA 1
ATOM 1321 C C . ALA A 1 168 ? -4.456 2.456 14.940 1.00 72.88 168 ALA A C 1
ATOM 1323 O O . ALA A 1 168 ? -4.896 1.447 15.471 1.00 72.88 168 ALA A O 1
ATOM 1324 N N . SER A 1 169 ? -4.043 3.543 15.601 1.00 60.41 169 SER A N 1
ATOM 1325 C CA . SER A 1 169 ? -4.033 3.723 17.041 1.00 60.41 169 SER A CA 1
ATOM 1326 C C . SER A 1 169 ? -3.152 2.711 17.746 1.00 60.41 169 SER A C 1
ATOM 1328 O O . SER A 1 169 ? -3.353 1.508 17.667 1.00 60.41 169 SER A O 1
ATOM 1330 N N . GLN A 1 170 ? -2.260 3.229 18.575 1.00 57.03 170 GLN A N 1
ATOM 1331 C CA . GLN A 1 170 ? -1.751 2.519 19.738 1.00 57.03 170 GLN A CA 1
ATOM 1332 C C . GLN A 1 170 ? -2.925 2.241 20.693 1.00 57.03 170 GLN A C 1
ATOM 1334 O O . GLN A 1 170 ? -3.067 2.891 21.728 1.00 57.03 170 GLN A O 1
ATOM 1339 N N . ASP A 1 171 ? -3.831 1.331 20.336 1.00 60.97 171 ASP A N 1
ATOM 1340 C CA . ASP A 1 171 ? -4.772 0.771 21.293 1.00 60.97 171 ASP A CA 1
ATOM 1341 C C . ASP A 1 171 ? -3.986 -0.204 22.157 1.00 60.97 171 ASP A C 1
ATOM 1343 O O . ASP A 1 171 ? -3.992 -1.412 21.944 1.00 60.97 171 ASP A O 1
ATOM 1347 N N . ILE A 1 172 ? -3.216 0.360 23.091 1.00 60.75 172 ILE A N 1
ATOM 1348 C CA . ILE A 1 172 ? -2.391 -0.407 24.019 1.00 60.75 172 ILE A CA 1
ATOM 1349 C C . ILE A 1 172 ? -3.267 -1.433 24.740 1.00 60.75 172 ILE A C 1
ATOM 1351 O O . ILE A 1 172 ? -2.792 -2.531 24.981 1.00 60.75 172 ILE A O 1
ATOM 1355 N N . ALA A 1 173 ? -4.538 -1.121 25.015 1.00 62.91 173 ALA A N 1
ATOM 1356 C CA . ALA A 1 173 ? -5.458 -2.046 25.659 1.00 62.91 173 ALA A CA 1
ATOM 1357 C C . ALA A 1 173 ? -5.837 -3.217 24.737 1.00 62.91 173 ALA A C 1
ATOM 1359 O O . ALA A 1 173 ? -5.653 -4.361 25.137 1.00 62.91 173 ALA A O 1
ATOM 1360 N N . SER A 1 174 ? -6.284 -2.972 23.500 1.00 65.06 174 SER A N 1
ATOM 1361 C CA . SER A 1 174 ? -6.596 -4.052 22.543 1.00 65.06 174 SER A CA 1
ATOM 1362 C C . SER A 1 174 ? -5.361 -4.839 22.102 1.00 65.06 174 SER A C 1
ATOM 1364 O O . SER A 1 174 ? -5.447 -6.038 21.842 1.00 65.06 174 SER A O 1
ATOM 1366 N N . LEU A 1 175 ? -4.200 -4.187 22.038 1.00 69.81 175 LEU A N 1
ATOM 1367 C CA . LEU A 1 175 ? -2.915 -4.835 21.810 1.00 69.81 175 LEU A CA 1
ATOM 1368 C C . LEU A 1 175 ? -2.552 -5.741 22.993 1.00 69.81 175 LEU A C 1
ATOM 1370 O O . LEU A 1 175 ? -2.262 -6.910 22.775 1.00 69.81 175 LEU A O 1
ATOM 1374 N N . GLN A 1 176 ? -2.594 -5.228 24.227 1.00 70.50 176 GLN A N 1
ATOM 1375 C CA . GLN A 1 176 ? -2.317 -6.003 25.441 1.00 70.50 176 GLN A CA 1
ATOM 1376 C C . GLN A 1 176 ? -3.305 -7.157 25.606 1.00 70.50 176 GLN A C 1
ATOM 1378 O O . GLN A 1 176 ? -2.909 -8.236 26.029 1.00 70.50 176 GLN A O 1
ATOM 1383 N N . GLU A 1 177 ? -4.572 -6.961 25.245 1.00 77.12 177 GLU A N 1
ATOM 1384 C CA . GLU A 1 177 ? -5.589 -8.010 25.243 1.00 77.12 177 GLU A CA 1
ATOM 1385 C C . GLU A 1 177 ? -5.260 -9.097 24.213 1.00 77.1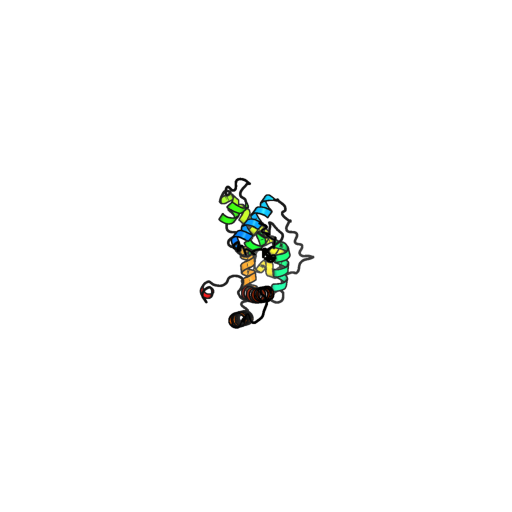2 177 GLU A C 1
ATOM 1387 O O . GLU A 1 177 ? -5.252 -10.278 24.552 1.00 77.12 177 GLU A O 1
ATOM 1392 N N . ALA A 1 178 ? -4.913 -8.722 22.980 1.00 75.25 178 ALA A N 1
ATOM 1393 C CA . ALA A 1 178 ? -4.535 -9.684 21.948 1.00 75.25 178 ALA A CA 1
ATOM 1394 C C . ALA A 1 178 ? -3.203 -10.399 22.263 1.00 75.25 178 ALA A C 1
ATOM 1396 O O . ALA A 1 178 ? -3.069 -11.591 21.991 1.00 75.25 178 ALA A O 1
ATOM 1397 N N . GLU A 1 179 ? -2.232 -9.715 22.876 1.00 76.94 179 GLU A N 1
ATOM 1398 C CA . GLU A 1 179 ? -0.979 -10.305 23.377 1.00 76.94 179 GLU A CA 1
ATOM 1399 C C . GLU A 1 179 ? -1.235 -11.242 24.579 1.00 76.94 179 GLU A C 1
ATOM 1401 O O . GLU A 1 179 ? -0.643 -12.323 24.673 1.00 76.94 179 GLU A O 1
ATOM 1406 N N . ALA A 1 180 ? -2.162 -10.892 25.475 1.00 82.12 180 ALA A N 1
ATOM 1407 C CA . ALA A 1 180 ? -2.610 -11.757 26.568 1.00 82.12 180 ALA A CA 1
ATOM 1408 C C . ALA A 1 180 ? -3.342 -13.003 26.041 1.00 82.12 180 ALA A C 1
ATOM 1410 O O . ALA A 1 180 ? -3.145 -14.113 26.538 1.00 82.12 180 ALA A O 1
ATOM 1411 N N . GLU A 1 181 ? -4.151 -12.853 24.996 1.00 84.12 181 GLU A N 1
ATOM 1412 C CA . GLU A 1 181 ? -4.843 -13.961 24.340 1.00 84.12 181 GLU A CA 1
ATOM 1413 C C . GLU A 1 181 ? -3.864 -14.878 23.597 1.00 84.12 181 GLU A C 1
ATOM 1415 O O . GLU A 1 181 ? -3.989 -16.098 23.678 1.00 84.12 181 GLU A O 1
ATOM 1420 N N . LEU A 1 182 ? -2.837 -14.314 22.950 1.00 85.25 182 LEU A N 1
ATOM 1421 C CA . LEU A 1 182 ? -1.768 -15.088 22.319 1.00 85.25 182 LEU A CA 1
ATOM 1422 C C . LEU A 1 182 ? -0.953 -15.877 23.351 1.00 85.25 182 LEU A C 1
ATOM 1424 O O . LEU A 1 182 ? -0.720 -17.070 23.172 1.00 85.25 182 LEU A O 1
ATOM 1428 N N . SER A 1 183 ? -0.540 -15.228 24.442 1.00 80.00 183 SER A N 1
ATOM 1429 C CA . SER A 1 183 ? 0.260 -15.861 25.502 1.00 80.00 183 SER A CA 1
ATOM 1430 C C . SER A 1 183 ? -0.521 -16.904 26.307 1.00 80.00 183 SER A C 1
ATOM 1432 O O . SER A 1 183 ? 0.068 -17.851 26.828 1.00 80.00 183 SER A O 1
ATOM 1434 N N . SER A 1 184 ? -1.849 -16.779 26.373 1.00 85.25 184 SER A N 1
ATOM 1435 C CA . SER A 1 184 ? -2.736 -17.768 26.994 1.00 85.25 184 SER A CA 1
ATOM 1436 C C . SER A 1 184 ? -3.329 -18.786 26.009 1.00 85.25 184 SER A C 1
ATOM 1438 O O . SER A 1 184 ? -4.075 -19.675 26.438 1.00 85.25 184 SER A O 1
ATOM 1440 N N . PHE A 1 185 ? -2.984 -18.715 24.716 1.00 87.00 185 PHE A N 1
ATOM 1441 C CA . PHE A 1 185 ? -3.553 -19.573 23.678 1.00 87.00 185 PHE A CA 1
ATOM 1442 C C . PHE A 1 185 ? -3.199 -21.048 23.906 1.00 87.00 185 PHE A C 1
ATOM 1444 O O . PHE A 1 185 ? -2.035 -21.425 24.053 1.00 87.00 185 PHE A O 1
ATOM 1451 N N . LYS A 1 186 ? -4.213 -21.921 23.893 1.00 84.50 186 LYS A N 1
ATOM 1452 C CA . LYS A 1 186 ? -4.041 -23.372 24.051 1.00 84.50 186 LYS A CA 1
ATOM 1453 C C . LYS A 1 186 ? -4.613 -24.120 22.856 1.00 84.50 186 LYS A C 1
ATOM 1455 O O . LYS A 1 186 ? -5.757 -23.907 22.464 1.00 84.50 186 LYS A O 1
ATOM 1460 N N . LEU A 1 187 ? -3.822 -25.057 22.332 1.00 82.44 187 LEU A N 1
ATOM 1461 C CA . LEU A 1 187 ? -4.205 -25.896 21.193 1.00 82.44 187 LEU A CA 1
ATOM 1462 C C . LEU A 1 187 ? -5.378 -26.834 21.523 1.00 82.44 187 LEU A C 1
ATOM 1464 O O . LEU A 1 187 ? -6.267 -27.004 20.698 1.00 82.44 187 LEU A O 1
ATOM 1468 N N . GLY A 1 188 ? -5.427 -27.404 22.733 1.00 82.06 188 GLY A N 1
ATOM 1469 C CA . GLY A 1 188 ? -6.507 -28.309 23.154 1.00 82.06 188 GLY A CA 1
ATOM 1470 C C . GLY A 1 188 ? -6.753 -29.470 22.175 1.00 82.06 188 GLY A C 1
ATOM 1471 O O . GLY A 1 188 ? -5.822 -29.961 21.544 1.00 82.06 188 GLY A O 1
ATOM 1472 N N . ASN A 1 189 ? -8.020 -29.878 22.028 1.00 85.38 189 ASN A N 1
ATOM 1473 C CA . ASN A 1 189 ? -8.475 -30.898 21.063 1.00 85.38 189 ASN A CA 1
ATOM 1474 C C . ASN A 1 189 ? -8.915 -30.289 19.718 1.00 85.38 189 ASN A C 1
ATOM 1476 O O . ASN A 1 189 ? -9.803 -30.816 19.048 1.00 85.38 189 ASN A O 1
ATOM 1480 N N . ARG A 1 190 ? -8.366 -29.130 19.357 1.00 85.44 190 ARG A N 1
ATOM 1481 C CA . ARG A 1 190 ? -8.823 -28.343 18.210 1.00 85.44 190 ARG A CA 1
ATOM 1482 C C . ARG A 1 190 ? -8.167 -28.817 16.920 1.00 85.44 190 ARG A C 1
ATOM 1484 O O . ARG A 1 190 ? -7.041 -29.310 16.918 1.00 85.44 190 ARG A O 1
ATOM 1491 N N . THR A 1 191 ? -8.855 -28.629 15.802 1.00 87.75 191 THR A N 1
ATOM 1492 C CA . THR A 1 191 ? -8.307 -28.941 14.480 1.00 87.75 191 THR A CA 1
ATOM 1493 C C . THR A 1 191 ? -7.309 -27.873 14.024 1.00 87.75 191 THR A C 1
ATOM 1495 O O . THR A 1 191 ? -7.383 -26.710 14.424 1.00 87.75 191 THR A O 1
ATOM 1498 N N . ALA A 1 192 ? -6.395 -28.240 13.120 1.00 77.56 192 ALA A N 1
ATOM 1499 C CA . ALA A 1 192 ? -5.419 -27.305 12.552 1.00 77.56 192 ALA A CA 1
ATOM 1500 C C . ALA A 1 192 ? -6.077 -26.098 11.853 1.00 77.56 192 ALA A C 1
ATOM 1502 O O . ALA A 1 192 ? -5.536 -24.996 11.884 1.00 77.56 192 ALA A O 1
ATOM 1503 N N . VAL A 1 193 ? -7.259 -26.290 11.256 1.00 81.38 193 VAL A N 1
ATOM 1504 C CA . VAL A 1 193 ? -8.017 -25.219 10.590 1.00 81.38 193 VAL A CA 1
ATOM 1505 C C . VAL A 1 193 ? -8.561 -24.216 11.608 1.00 81.38 193 VAL A C 1
ATOM 1507 O O . VAL A 1 193 ? -8.441 -23.010 11.406 1.00 81.38 193 VAL A O 1
ATOM 1510 N N . GLU A 1 194 ? -9.119 -24.694 12.720 1.00 74.81 194 GLU A N 1
ATOM 1511 C CA . GLU A 1 194 ? -9.646 -23.834 13.787 1.00 74.81 194 GLU A CA 1
ATOM 1512 C C . GLU A 1 194 ? -8.531 -23.058 14.483 1.00 74.81 194 GLU A C 1
ATOM 1514 O O . GLU A 1 194 ? -8.674 -21.865 14.737 1.00 74.81 194 GLU A O 1
ATOM 1519 N N . VAL A 1 195 ? -7.403 -23.723 14.746 1.00 83.06 195 VAL A N 1
ATOM 1520 C CA . VAL A 1 195 ? -6.209 -23.077 15.298 1.00 83.06 195 VAL A CA 1
ATOM 1521 C C . VAL A 1 195 ? -5.685 -22.010 14.340 1.00 83.06 195 VAL A C 1
ATOM 1523 O O . VAL A 1 195 ? -5.419 -20.890 14.766 1.00 83.06 195 VAL A O 1
ATOM 1526 N N . GLY A 1 196 ? -5.581 -22.328 13.047 1.00 76.50 196 GLY A N 1
ATOM 1527 C CA . GLY A 1 196 ? -5.121 -21.384 12.032 1.00 76.50 196 GLY A CA 1
ATOM 1528 C C . GLY A 1 196 ? -6.007 -20.142 11.944 1.00 76.50 196 GLY A C 1
ATOM 1529 O O . GLY A 1 196 ? -5.490 -19.028 11.929 1.00 76.50 196 GLY A O 1
ATOM 1530 N N . ARG A 1 197 ? -7.333 -20.319 11.958 1.00 77.25 197 ARG A N 1
ATOM 1531 C CA . ARG A 1 197 ? -8.291 -19.206 11.915 1.00 77.25 197 ARG A CA 1
ATOM 1532 C C . ARG A 1 197 ? -8.164 -18.287 13.130 1.00 77.25 197 ARG A C 1
ATOM 1534 O O . ARG A 1 197 ? -8.160 -17.068 12.977 1.00 77.25 197 ARG A O 1
ATOM 1541 N N . ASP A 1 198 ? -8.061 -18.860 14.323 1.00 77.75 198 ASP A N 1
ATOM 1542 C CA . ASP A 1 198 ? -8.002 -18.079 15.558 1.00 77.75 198 ASP A CA 1
ATOM 1543 C C . ASP A 1 198 ? -6.671 -17.348 15.711 1.00 77.75 198 ASP A C 1
ATOM 1545 O O . ASP A 1 198 ? -6.661 -16.154 16.008 1.00 77.75 198 ASP A O 1
ATOM 1549 N N . LEU A 1 199 ? -5.553 -18.022 15.424 1.00 81.00 199 LEU A N 1
ATOM 1550 C CA . LEU A 1 199 ? -4.241 -17.380 15.400 1.00 81.00 199 LEU A CA 1
ATOM 1551 C C . LEU A 1 199 ? -4.200 -16.258 14.362 1.00 81.00 199 LEU A C 1
ATOM 1553 O O . LEU A 1 199 ? -3.699 -15.177 14.654 1.00 81.00 199 LEU A O 1
ATOM 1557 N N . GLN A 1 200 ? -4.783 -16.463 13.178 1.00 75.19 200 GLN A N 1
ATOM 1558 C CA . GLN A 1 200 ? -4.898 -15.410 12.171 1.00 75.19 200 GLN A CA 1
ATOM 1559 C C . GLN A 1 200 ? -5.698 -14.206 12.694 1.00 75.19 200 GLN A C 1
ATOM 1561 O O . GLN A 1 200 ? -5.316 -13.065 12.432 1.00 75.19 200 GLN A O 1
ATOM 1566 N N . GLY A 1 201 ? -6.767 -14.437 13.460 1.00 73.12 201 GLY A N 1
ATOM 1567 C CA . GLY A 1 201 ? -7.540 -13.380 14.114 1.00 73.12 201 GLY A CA 1
ATOM 1568 C C . GLY A 1 201 ? -6.741 -12.617 15.175 1.00 73.12 201 GLY A C 1
ATOM 1569 O O . GLY A 1 201 ? -6.751 -11.386 15.184 1.00 73.12 201 GLY A O 1
ATOM 1570 N N . ILE A 1 202 ? -6.010 -13.329 16.038 1.00 76.62 202 ILE A N 1
ATOM 1571 C CA . ILE A 1 202 ? -5.144 -12.735 17.070 1.00 76.62 202 ILE A CA 1
ATOM 1572 C C . ILE A 1 202 ? -4.023 -11.913 16.420 1.00 76.62 202 ILE A C 1
ATOM 1574 O O . ILE A 1 202 ? -3.860 -10.738 16.741 1.00 76.62 202 ILE A O 1
ATOM 1578 N N . PHE A 1 203 ? -3.307 -12.472 15.439 1.00 76.38 203 PHE A N 1
ATOM 1579 C CA . PHE A 1 203 ? -2.247 -11.753 14.728 1.00 76.38 203 PHE A CA 1
ATOM 1580 C C . PHE A 1 203 ? -2.771 -10.544 13.957 1.00 76.38 203 PHE A C 1
ATOM 1582 O O . PHE A 1 203 ? -2.104 -9.514 13.934 1.00 76.38 203 PHE A O 1
ATOM 1589 N N . SER A 1 204 ? -3.967 -10.629 13.368 1.00 69.62 204 SER A N 1
ATOM 1590 C CA . SER A 1 204 ? -4.591 -9.478 12.708 1.00 69.62 204 SER A CA 1
ATOM 1591 C C . SER A 1 204 ? -4.881 -8.360 13.710 1.00 69.62 204 SER A C 1
ATOM 1593 O O . SER A 1 204 ? -4.580 -7.209 13.418 1.00 69.62 204 SER A O 1
ATOM 1595 N N . ARG A 1 205 ? -5.382 -8.682 14.912 1.00 71.44 205 ARG A N 1
ATOM 1596 C CA . ARG A 1 205 ? -5.603 -7.689 15.978 1.00 71.44 205 ARG A CA 1
ATOM 1597 C C . ARG A 1 205 ? -4.299 -7.070 16.477 1.00 71.44 205 ARG A C 1
ATOM 1599 O O . ARG A 1 205 ? -4.225 -5.850 16.559 1.00 71.44 205 ARG A O 1
ATOM 1606 N N . ILE A 1 206 ? -3.260 -7.872 16.716 1.00 70.69 206 ILE A N 1
ATOM 1607 C CA . ILE A 1 206 ? -1.928 -7.371 17.102 1.00 70.69 206 ILE A CA 1
ATOM 1608 C C . ILE A 1 206 ? -1.357 -6.461 16.010 1.00 70.69 206 ILE A C 1
ATOM 1610 O O . ILE A 1 206 ? -0.880 -5.368 16.295 1.00 70.69 206 ILE A O 1
ATOM 1614 N N . PHE A 1 207 ? -1.435 -6.876 14.746 1.00 66.56 207 PHE A N 1
ATOM 1615 C CA . PHE A 1 207 ? -0.955 -6.089 13.612 1.00 66.56 207 PHE A CA 1
ATOM 1616 C C . PHE A 1 207 ? -1.720 -4.766 13.470 1.00 66.56 207 PHE A C 1
ATOM 1618 O O . PHE A 1 207 ? -1.121 -3.725 13.197 1.00 66.56 207 PHE A O 1
ATOM 1625 N N . ASN A 1 208 ? -3.041 -4.804 13.657 1.00 66.31 208 ASN A N 1
ATOM 1626 C CA . ASN A 1 208 ? -3.911 -3.638 13.543 1.00 66.31 208 ASN A CA 1
ATOM 1627 C C . ASN A 1 208 ? -3.681 -2.646 14.690 1.00 66.31 208 ASN A C 1
ATOM 1629 O O . ASN A 1 208 ? -3.500 -1.465 14.413 1.00 66.31 208 ASN A O 1
ATOM 1633 N N . ALA A 1 209 ? -3.623 -3.125 15.937 1.00 63.75 209 ALA A N 1
ATOM 1634 C CA . ALA A 1 209 ? -3.392 -2.303 17.129 1.00 63.75 209 ALA A CA 1
ATOM 1635 C C . ALA A 1 209 ? -1.924 -1.856 17.283 1.00 63.75 209 ALA A C 1
ATOM 1637 O O . ALA A 1 209 ? -1.626 -0.873 17.957 1.00 63.75 209 ALA A O 1
ATOM 1638 N N . GLY A 1 210 ? -0.988 -2.579 16.663 1.00 58.44 210 GLY A N 1
ATOM 1639 C CA . GLY A 1 210 ? 0.444 -2.280 16.668 1.00 58.44 210 GLY A CA 1
ATOM 1640 C C . GLY A 1 210 ? 0.905 -1.331 15.559 1.00 58.44 210 GLY A C 1
ATOM 1641 O O . GLY A 1 210 ? 2.095 -1.041 15.483 1.00 58.44 210 GLY A O 1
ATOM 1642 N N . GLY A 1 211 ? 0.008 -0.859 14.686 1.00 56.31 211 GLY A N 1
ATOM 1643 C CA . GLY A 1 211 ? 0.372 0.076 13.617 1.00 56.31 211 GLY A CA 1
ATOM 1644 C C . GLY A 1 211 ? 1.202 -0.550 12.487 1.00 56.31 211 GLY A C 1
ATOM 1645 O O . GLY A 1 211 ? 2.046 0.101 11.884 1.00 56.31 211 GLY A O 1
ATOM 1646 N N . GLY A 1 212 ? 0.990 -1.831 12.184 1.00 56.38 212 GLY A N 1
ATOM 1647 C CA . GLY A 1 212 ? 1.516 -2.477 10.978 1.00 56.38 212 GLY A CA 1
ATOM 1648 C C . GLY A 1 212 ? 3.002 -2.864 10.964 1.00 56.38 212 GLY A C 1
ATOM 1649 O O . GLY A 1 212 ? 3.372 -3.728 10.170 1.00 56.38 212 GLY A O 1
ATOM 1650 N N . ALA A 1 213 ? 3.846 -2.334 11.854 1.00 50.00 213 ALA A N 1
ATOM 1651 C CA . ALA A 1 213 ? 5.219 -2.811 12.036 1.00 50.00 213 ALA A CA 1
ATOM 1652 C C . ALA A 1 213 ? 5.445 -3.269 13.485 1.00 50.00 213 ALA A C 1
ATOM 1654 O O . ALA A 1 213 ? 5.428 -2.469 14.418 1.00 50.00 213 ALA A O 1
ATOM 1655 N N . VAL A 1 214 ? 5.699 -4.566 13.687 1.00 45.25 214 VAL A N 1
ATOM 1656 C CA . VAL A 1 214 ? 6.168 -5.074 14.985 1.00 45.25 214 VAL A CA 1
ATOM 1657 C C . VAL A 1 214 ? 7.555 -4.481 15.234 1.00 45.25 214 VAL A C 1
ATOM 1659 O O . VAL A 1 214 ? 8.506 -4.828 14.526 1.00 45.25 214 VAL A O 1
ATOM 1662 N N . GLN A 1 215 ? 7.667 -3.564 16.201 1.00 43.03 215 GLN A N 1
ATOM 1663 C CA . GLN A 1 215 ? 8.949 -2.958 16.564 1.00 43.03 215 GLN A CA 1
ATOM 1664 C C . GLN A 1 215 ? 9.976 -4.047 16.906 1.00 43.03 215 GLN A C 1
ATOM 1666 O O . GLN A 1 215 ? 9.637 -5.039 17.546 1.00 43.03 215 GLN A O 1
ATOM 1671 N N . GLU A 1 216 ? 11.232 -3.879 16.480 1.00 41.16 216 GLU A N 1
ATOM 1672 C CA . GLU A 1 216 ? 12.252 -4.940 16.570 1.00 41.16 216 GLU A CA 1
ATOM 1673 C C . GLU A 1 216 ? 12.487 -5.461 17.989 1.00 41.16 216 GLU A C 1
ATOM 1675 O O . GLU A 1 216 ? 12.694 -6.658 18.170 1.00 41.16 216 GLU A O 1
ATOM 1680 N N . HIS A 1 217 ? 12.343 -4.604 19.003 1.00 45.66 217 HIS A N 1
ATOM 1681 C CA . HIS A 1 217 ? 12.442 -5.000 20.410 1.00 45.66 217 HIS A CA 1
ATOM 1682 C C . HIS A 1 217 ? 11.356 -6.002 20.856 1.00 45.66 217 HIS A C 1
ATOM 1684 O O . HIS A 1 217 ? 11.437 -6.534 21.957 1.00 45.66 217 HIS A O 1
ATOM 1690 N N . ARG A 1 218 ? 10.342 -6.260 20.018 1.00 45.41 218 ARG A N 1
ATOM 1691 C CA . ARG A 1 218 ? 9.239 -7.206 20.257 1.00 45.41 218 ARG A CA 1
ATOM 1692 C C . ARG A 1 218 ? 9.331 -8.487 19.427 1.00 45.41 218 ARG A C 1
ATOM 1694 O O . ARG A 1 218 ? 8.452 -9.333 19.530 1.00 45.41 218 ARG A O 1
ATOM 1701 N N . LYS A 1 219 ? 10.365 -8.644 18.589 1.00 43.47 219 LYS A N 1
ATOM 1702 C CA . LYS A 1 219 ? 10.570 -9.847 17.756 1.00 43.47 219 LYS A CA 1
ATOM 1703 C C . LYS A 1 219 ? 11.309 -10.979 18.482 1.00 43.47 219 LYS A C 1
ATOM 1705 O O . LYS A 1 219 ? 11.581 -12.004 17.866 1.00 43.47 219 LYS A O 1
ATOM 1710 N N . ILE A 1 220 ? 11.646 -10.804 19.760 1.00 36.38 220 ILE A N 1
ATOM 1711 C CA . ILE A 1 220 ? 12.296 -11.832 20.577 1.00 36.38 220 ILE A CA 1
ATOM 1712 C C . ILE A 1 220 ? 11.413 -12.097 21.798 1.00 36.38 220 ILE A C 1
ATOM 1714 O O . ILE A 1 220 ? 11.307 -11.251 22.685 1.00 36.38 220 ILE A O 1
ATOM 1718 N N . GLY A 1 221 ? 10.783 -13.270 21.796 1.00 35.44 221 GLY A N 1
ATOM 1719 C CA . GLY A 1 221 ? 9.963 -13.838 22.863 1.00 35.44 221 GLY A CA 1
ATOM 1720 C C . GLY A 1 221 ? 9.668 -15.291 22.543 1.00 35.44 221 GLY A C 1
ATOM 1721 O O . GLY A 1 221 ? 8.981 -15.513 21.522 1.00 35.44 221 GLY A O 1
#

Radius of gyration: 25.78 Å; chains: 1; bounding box: 37×117×47 Å

Foldseek 3Di:
DDDDDDDDDDDDDDDPDPPPPPPPPCPDPLNVQLVLLLVLLVVVPFDDQDFALVPAAADPAQVCVVVNVVRLQVRQCRGSVNLLVCLLLVHPCLPLQNLQQSNDDPVSGGDDSVVSVVVSQVSQLSLLVSNLSRYDPVLCCVQPNDDPPPPRRDGNSSSSLVCLPGHLELPVVLLVVLVVCVVPDDPPPDDPVVVVVVVVVSVVSNCSNVSSDDPPVRPPD